Protein AF-A0A9Q2LE82-F1 (afdb_monomer)

Foldseek 3Di:
DVVVVVVVVVVVVVVVVVVVVVVVVVVVVVVVVVVVVVVVVVVVVVVVVVVVVVVVVVVVVVVVVVVVVVVVVVVVVVVVVVVVVVVVVVVVVVVVVVVVVVVVVVVVVVVVCVVCVVVVVVVVVVVVVVVVVVVVVVVVVVVVVVVVVVVVVVPDDDDDDDDDDPPPVPPPDDDDDPPDDDDPDDDDDDDDDDDDDDDPDDDDDPDLVVLLVLLCVLDDPDPDDQDDPVRLVVLLVVLVVVLQVLLVVLLVLLDVDDDVVLVVCVVVVPPLSSLVVCVPPPLVVSLVSLLVCCVVPVVSVVSLVVSLNSLSPSLNSLPVPDPPCPVVVVSCPGSSVVVNVSSCVSVVVDD

Mean predicted aligned error: 22.68 Å

Solvent-accessible surface area (backbone atoms only — not comparable to full-atom values): 20507 Å² total; per-residue (Å²): 110,76,71,58,54,55,51,55,53,50,53,51,52,50,51,51,53,52,51,52,50,52,50,52,50,51,54,49,52,51,49,52,51,52,50,51,52,50,51,52,51,51,50,52,50,53,53,51,50,52,51,50,51,51,52,50,51,54,49,53,51,51,53,50,51,51,51,51,51,54,52,52,50,52,52,53,50,50,52,54,48,52,54,50,50,52,55,48,52,54,49,52,56,50,52,52,53,50,50,52,52,52,53,51,52,52,48,54,52,47,54,53,48,65,66,46,50,62,56,54,51,51,51,50,53,52,54,50,50,55,52,50,53,54,49,53,53,52,52,50,53,52,52,51,53,50,56,55,51,50,67,66,58,74,77,76,81,87,87,85,88,81,88,87,86,74,79,77,78,77,75,79,79,77,84,79,72,84,76,76,81,71,87,80,74,90,74,92,76,84,84,87,78,85,93,81,83,90,74,91,70,87,78,91,77,83,52,69,66,58,55,54,50,49,24,58,61,74,46,62,100,71,90,72,74,90,70,53,74,70,56,47,52,52,52,47,53,51,48,52,52,52,45,51,53,50,51,51,54,49,51,46,69,76,40,95,66,76,61,66,67,57,55,51,38,44,74,69,64,43,77,51,57,66,35,49,45,66,63,68,47,60,64,61,64,51,38,53,48,49,34,51,43,46,72,75,33,68,68,59,34,51,52,52,52,49,46,50,53,49,52,27,50,50,42,47,60,35,53,77,73,31,92,82,39,58,60,41,52,52,47,52,74,31,40,64,28,50,44,44,54,52,51,32,47,42,71,60,78,48,128

Radius of gyration: 50.03 Å; Cα contacts (8 Å, |Δi|>4): 108; chains: 1; bounding box: 140×49×161 Å

Secondary structure (DSSP, 8-state):
-HHHHHHHHHHHHHHHHHHHHHHHHHHHHHHHHHHHHHHHHHHHHHHHHHHHHHHHHHHHHHHHHHHHHHHHHHHHHHHHHHHHHHHHHHHHHHHHHHHHHHHHHHHHHHHHHHHHHHHHHHHHHHHHHHHHHHHHHHHHHHHHHHHHHHHHHTTS----------SSSSS------------------PPPPP--S------S---HHHHHHHHHHHS-S--PPPPPHHHHHHHHHHHHHHHHHHHHHHHHHHSSS--HHHHHHHHTT-TTHHHHHHHHS-TTHHHHHHHHHHHH-HHHHHHHHHHHHHHHHHHHHHHHH-TT-HHHHHHHHSHHHHHHHHHHHHTTS--

Sequence (351 aa):
LKATFTSETELFNTAINQQTSALASLLRDQMDLLAKDLTTSSEEINLAVLQAADAIQAEVTHRTDDIRGTVQSTSSDLEGVGEKLNNVMFRIGGAARDATRTLQSASEDLETRMQTLPNEAAQGAQALQTVLEEQITTLASIAEIVVRHSRTFDKNAPNAPLAPSLENAARTYVPAAPQMAAPRTSAARPPQMPTDKKSKKAGGKWALSDLLTAARKSEGPATEKPLDEQEFNRTSLHIIETLQSLAVDLDRALEQSPPAELWQRYQQGERNVFARRLYNLQGRELYDTIAERFSREPEFRDDVQRFIRLFEKLMLHASERDRDNILVETYLTSDTGKVYLMLAQASGHLT

pLDDT: mean 72.22, std 18.41, range [30.69, 95.25]

Structure (mmCIF, N/CA/C/O backbone):
data_AF-A0A9Q2LE82-F1
#
_entry.id   AF-A0A9Q2LE82-F1
#
loop_
_atom_site.group_PDB
_atom_site.id
_atom_site.type_symbol
_atom_site.label_atom_id
_atom_site.label_alt_id
_atom_site.label_comp_id
_atom_site.label_asym_id
_atom_site.label_entity_id
_atom_site.label_seq_id
_atom_site.pdbx_PDB_ins_code
_atom_site.Cartn_x
_atom_site.Cartn_y
_atom_site.Cartn_z
_atom_site.occupancy
_atom_site.B_iso_or_equiv
_atom_site.auth_seq_id
_atom_site.auth_comp_id
_atom_site.auth_asym_id
_atom_site.auth_atom_id
_atom_site.pdbx_PDB_model_num
ATOM 1 N N . LEU A 1 1 ? 55.906 -24.468 -89.973 1.00 60.06 1 LEU A N 1
ATOM 2 C CA . LEU A 1 1 ? 55.888 -25.183 -88.676 1.00 60.06 1 LEU A CA 1
ATOM 3 C C . LEU A 1 1 ? 56.638 -24.404 -87.593 1.00 60.06 1 LEU A C 1
ATOM 5 O O . LEU A 1 1 ? 55.995 -23.997 -86.643 1.00 60.06 1 LEU A O 1
ATOM 9 N N . LYS A 1 2 ? 57.939 -24.096 -87.740 1.00 60.19 2 LYS A N 1
ATOM 10 C CA . LYS A 1 2 ? 58.698 -23.353 -86.706 1.00 60.19 2 LYS A CA 1
ATOM 11 C C . LYS A 1 2 ? 58.245 -21.891 -86.496 1.00 60.19 2 LYS A C 1
ATOM 13 O O . LYS A 1 2 ? 58.184 -21.450 -85.361 1.00 60.19 2 LYS A O 1
ATOM 18 N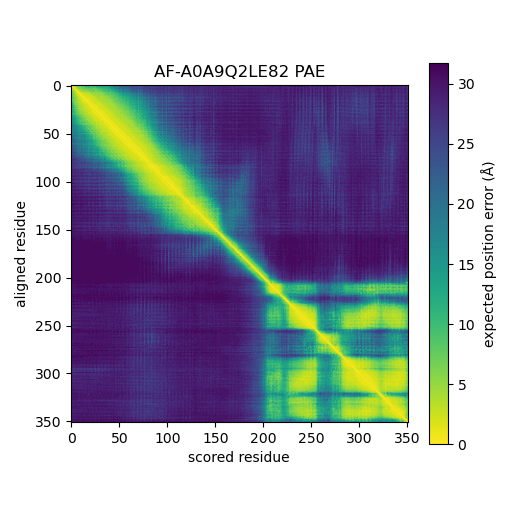 N . ALA A 1 3 ? 57.880 -21.180 -87.570 1.00 62.81 3 ALA A N 1
ATOM 19 C CA . ALA A 1 3 ? 57.427 -19.780 -87.510 1.00 62.81 3 ALA A CA 1
ATOM 20 C C . ALA A 1 3 ? 55.986 -19.603 -86.982 1.00 62.81 3 ALA A C 1
ATOM 22 O O . ALA A 1 3 ? 55.654 -18.573 -86.405 1.00 62.81 3 ALA A O 1
ATOM 23 N N . THR A 1 4 ? 55.129 -20.611 -87.167 1.00 63.00 4 THR A N 1
ATOM 24 C CA . THR A 1 4 ? 53.744 -20.598 -86.675 1.00 63.00 4 THR A CA 1
ATOM 25 C C . THR A 1 4 ? 53.689 -20.813 -85.161 1.00 63.00 4 THR A C 1
ATOM 27 O O . THR A 1 4 ? 52.970 -20.103 -84.470 1.00 63.00 4 THR A O 1
ATOM 30 N N . PHE A 1 5 ? 54.530 -21.710 -84.635 1.00 67.06 5 PHE A N 1
ATOM 31 C CA . PHE A 1 5 ? 54.622 -21.989 -83.199 1.00 67.06 5 PHE A CA 1
ATOM 32 C C . PHE A 1 5 ? 55.142 -20.789 -82.389 1.00 67.06 5 PHE A C 1
ATOM 34 O O . PHE A 1 5 ? 54.629 -20.501 -81.315 1.00 67.06 5 PHE A O 1
ATOM 41 N N . THR A 1 6 ? 56.113 -20.037 -82.921 1.00 70.62 6 THR A N 1
ATOM 42 C CA . THR A 1 6 ? 56.625 -18.820 -82.266 1.00 70.62 6 THR A CA 1
ATOM 43 C C . THR A 1 6 ? 55.569 -17.714 -82.169 1.00 70.62 6 THR A C 1
ATOM 45 O O . THR A 1 6 ? 55.502 -17.020 -81.158 1.00 70.62 6 THR A O 1
ATOM 48 N N . SER A 1 7 ? 54.702 -17.584 -83.178 1.00 71.38 7 SER A N 1
ATOM 49 C CA . SER A 1 7 ? 53.621 -16.589 -83.179 1.00 71.38 7 SER A CA 1
ATOM 50 C C . SER A 1 7 ? 52.507 -16.933 -82.183 1.00 71.38 7 SER A C 1
ATOM 52 O O . SER A 1 7 ? 52.042 -16.048 -81.468 1.00 71.38 7 SER A O 1
ATOM 54 N N . GLU A 1 8 ? 52.122 -18.208 -82.068 1.00 73.56 8 GLU A N 1
ATOM 55 C CA . GLU A 1 8 ? 51.148 -18.648 -81.057 1.00 73.56 8 GLU A CA 1
ATOM 56 C C . GLU A 1 8 ? 51.669 -18.452 -79.627 1.00 73.56 8 GLU A C 1
ATOM 58 O O . GLU A 1 8 ? 50.917 -18.014 -78.756 1.00 73.56 8 GLU A O 1
ATOM 63 N N . THR A 1 9 ? 52.963 -18.689 -79.378 1.00 79.50 9 THR A N 1
ATOM 64 C CA . THR A 1 9 ? 53.558 -18.444 -78.054 1.00 79.50 9 THR A CA 1
ATOM 65 C C . THR A 1 9 ? 53.635 -16.959 -77.687 1.00 79.50 9 THR A C 1
ATOM 67 O O . THR A 1 9 ? 53.453 -16.619 -76.518 1.00 79.50 9 THR A O 1
ATOM 70 N N . GLU A 1 10 ? 53.863 -16.060 -78.651 1.00 79.31 10 GLU A N 1
ATOM 71 C CA . GLU A 1 10 ? 53.849 -14.610 -78.402 1.00 79.31 10 GLU A CA 1
ATOM 72 C C . GLU A 1 10 ? 52.437 -14.084 -78.126 1.00 79.31 10 GLU A C 1
ATOM 74 O O . GLU A 1 10 ? 52.239 -13.295 -77.199 1.00 79.31 10 GLU A O 1
ATOM 79 N N . LEU A 1 11 ? 51.438 -14.562 -78.873 1.00 80.25 11 LEU A N 1
ATOM 80 C CA . LEU A 1 11 ? 50.032 -14.230 -78.630 1.00 80.25 11 LEU A CA 1
ATOM 81 C C . LEU A 1 11 ? 49.566 -14.727 -77.258 1.00 80.25 11 LEU A C 1
ATOM 83 O O . LEU A 1 11 ? 48.929 -13.977 -76.519 1.00 80.25 11 LEU A O 1
ATOM 87 N N . PHE A 1 12 ? 49.938 -15.951 -76.881 1.00 81.69 12 PHE A N 1
ATOM 88 C CA . PHE A 1 12 ? 49.625 -16.505 -75.566 1.00 81.69 12 PHE A CA 1
ATOM 89 C C . PHE A 1 12 ? 50.296 -15.723 -74.426 1.00 81.69 12 PHE A C 1
ATOM 91 O O . PHE A 1 12 ? 49.635 -15.381 -73.447 1.00 81.69 12 PHE A O 1
ATOM 98 N N . ASN A 1 13 ? 51.575 -15.356 -74.571 1.00 85.62 13 ASN A N 1
ATOM 99 C CA . ASN A 1 13 ? 52.266 -14.512 -73.589 1.00 85.62 13 ASN A CA 1
ATOM 100 C C . ASN A 1 13 ? 51.632 -13.122 -73.463 1.00 85.62 13 ASN A C 1
ATOM 102 O O . ASN A 1 13 ? 51.532 -12.579 -72.364 1.00 85.62 13 ASN A O 1
ATOM 106 N N . THR A 1 14 ? 51.172 -12.547 -74.573 1.00 87.12 14 THR A N 1
ATOM 107 C CA . THR A 1 14 ? 50.509 -11.239 -74.569 1.00 87.12 14 THR A CA 1
A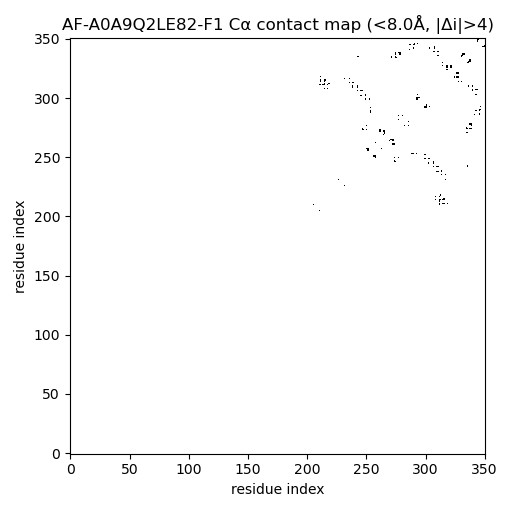TOM 108 C C . THR A 1 14 ? 49.147 -11.324 -73.882 1.00 87.12 14 THR A C 1
ATOM 110 O O . THR A 1 14 ? 48.832 -10.472 -73.053 1.00 87.12 14 THR A O 1
ATOM 113 N N . ALA A 1 15 ? 48.379 -12.388 -74.137 1.00 85.19 15 ALA A N 1
ATOM 114 C CA . ALA A 1 15 ? 47.104 -12.643 -73.472 1.00 85.19 15 ALA A CA 1
ATOM 115 C C . ALA A 1 15 ? 47.270 -12.855 -71.956 1.00 85.19 15 ALA A C 1
ATOM 117 O O . ALA A 1 15 ? 46.540 -12.248 -71.174 1.00 85.19 15 ALA A O 1
ATOM 118 N N . ILE A 1 16 ? 48.268 -13.638 -71.526 1.00 89.88 16 ILE A N 1
ATOM 119 C CA . ILE A 1 16 ? 48.580 -13.817 -70.098 1.00 89.88 16 ILE A CA 1
ATOM 120 C C . ILE A 1 16 ? 48.974 -12.488 -69.452 1.00 89.88 16 ILE A C 1
ATOM 122 O O . ILE A 1 16 ? 48.475 -12.163 -68.374 1.00 89.88 16 ILE A O 1
ATOM 126 N N . ASN A 1 17 ? 49.833 -11.696 -70.096 1.00 88.94 17 ASN A N 1
ATOM 127 C CA . ASN A 1 17 ? 50.246 -10.399 -69.559 1.00 88.94 17 ASN A CA 1
ATOM 128 C C . ASN A 1 17 ? 49.069 -9.418 -69.464 1.00 88.94 17 ASN A C 1
ATOM 130 O O . ASN A 1 17 ? 48.959 -8.685 -68.480 1.00 88.94 17 ASN A O 1
ATOM 134 N N . GLN A 1 18 ? 48.161 -9.433 -70.441 1.00 88.94 18 GLN A N 1
ATOM 135 C CA . GLN A 1 18 ? 46.955 -8.608 -70.440 1.00 88.94 18 GLN A CA 1
ATOM 136 C C . GLN A 1 18 ? 45.959 -9.042 -69.354 1.00 88.94 18 GLN A C 1
ATOM 138 O O . GLN A 1 18 ? 45.371 -8.203 -68.678 1.00 88.94 18 GLN A O 1
ATOM 143 N N . GLN A 1 19 ? 45.793 -10.347 -69.139 1.00 89.62 19 GLN A N 1
ATOM 144 C CA . GLN A 1 19 ? 44.907 -10.865 -68.099 1.00 89.62 19 GLN A CA 1
ATOM 145 C C . GLN A 1 19 ? 45.480 -10.638 -66.692 1.00 89.62 19 GLN A C 1
ATOM 147 O O . GLN A 1 19 ? 44.743 -10.290 -65.771 1.00 89.62 19 GLN A O 1
ATOM 152 N N . THR A 1 20 ? 46.798 -10.770 -66.532 1.00 90.88 20 THR A N 1
ATOM 153 C CA . THR A 1 20 ? 47.497 -10.512 -65.264 1.00 90.88 20 THR A CA 1
ATOM 154 C C . THR A 1 20 ? 47.436 -9.031 -64.890 1.00 90.88 20 THR A C 1
ATOM 156 O O . THR A 1 20 ? 47.194 -8.705 -63.730 1.00 90.88 20 THR A O 1
ATOM 159 N N . SER A 1 21 ? 47.597 -8.121 -65.858 1.00 89.94 21 SER A N 1
ATOM 160 C CA . SER A 1 21 ? 47.476 -6.681 -65.605 1.00 89.94 21 SER A CA 1
ATOM 161 C C . SER A 1 21 ? 46.038 -6.263 -65.288 1.00 89.94 21 SER A C 1
ATOM 163 O O . SER A 1 21 ? 45.845 -5.465 -64.374 1.00 89.94 21 SER A O 1
ATOM 165 N N . ALA A 1 22 ? 45.040 -6.855 -65.952 1.00 89.88 22 ALA A N 1
ATOM 166 C CA . ALA A 1 22 ? 43.625 -6.631 -65.650 1.00 89.88 22 ALA A CA 1
ATOM 167 C C . ALA A 1 22 ? 43.233 -7.136 -64.248 1.00 89.88 22 ALA A C 1
ATOM 169 O O . ALA A 1 22 ? 42.492 -6.472 -63.524 1.00 89.88 22 ALA A O 1
ATOM 170 N N . LEU A 1 23 ? 43.757 -8.293 -63.829 1.00 91.38 23 LEU A N 1
ATOM 171 C CA . LEU A 1 23 ? 43.579 -8.786 -62.460 1.00 91.38 23 LEU A CA 1
ATOM 172 C C . LEU A 1 23 ? 44.266 -7.878 -61.438 1.00 91.38 23 LEU A C 1
ATOM 174 O O . LEU A 1 23 ? 43.679 -7.567 -60.405 1.00 91.38 23 LEU A O 1
ATOM 178 N N . ALA A 1 24 ? 45.485 -7.418 -61.728 1.00 91.81 24 ALA A N 1
ATOM 179 C CA . ALA A 1 24 ? 46.210 -6.510 -60.848 1.00 91.81 24 ALA A CA 1
ATOM 180 C C . ALA A 1 24 ? 45.510 -5.147 -60.707 1.00 91.81 24 ALA A C 1
ATOM 182 O O . ALA A 1 24 ? 45.496 -4.591 -59.607 1.00 91.81 24 ALA A O 1
ATOM 183 N N . SER A 1 25 ? 44.910 -4.617 -61.781 1.00 93.00 25 SER A N 1
ATOM 184 C CA . SER A 1 25 ? 44.133 -3.374 -61.718 1.00 93.00 25 SER A CA 1
ATOM 185 C C . SER A 1 25 ? 42.840 -3.559 -60.931 1.00 93.00 25 SER A C 1
ATOM 187 O O . SER A 1 25 ? 42.559 -2.750 -60.055 1.00 93.00 25 SER A O 1
ATOM 189 N N . LEU A 1 26 ? 42.107 -4.656 -61.157 1.00 93.62 26 LEU A N 1
ATOM 190 C CA . LEU A 1 26 ? 40.889 -4.966 -60.404 1.00 93.62 26 LEU A CA 1
ATOM 191 C C . LEU A 1 26 ? 41.175 -5.088 -58.902 1.00 93.62 26 LEU A C 1
ATOM 193 O O . LEU A 1 26 ? 40.456 -4.518 -58.085 1.00 93.62 26 LEU A O 1
ATOM 197 N N . LEU A 1 27 ? 42.238 -5.810 -58.536 1.00 94.31 27 LEU A N 1
ATOM 198 C CA . LEU A 1 27 ? 42.624 -5.986 -57.138 1.00 94.31 27 LEU A CA 1
ATOM 199 C C . LEU A 1 27 ? 43.009 -4.645 -56.495 1.00 94.31 27 LEU A C 1
ATOM 201 O O . LEU A 1 27 ? 42.689 -4.400 -55.336 1.00 94.31 27 LEU A O 1
ATOM 205 N N . ARG A 1 28 ? 43.683 -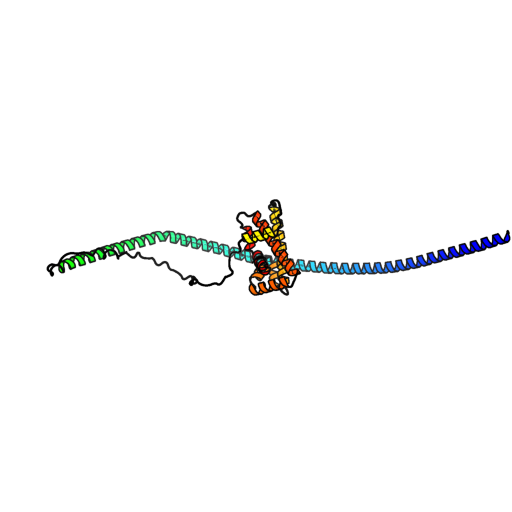3.766 -57.247 1.00 94.38 28 ARG A N 1
ATOM 206 C CA . ARG A 1 28 ? 44.069 -2.430 -56.781 1.00 94.38 28 ARG A CA 1
ATOM 207 C C . ARG A 1 28 ? 42.859 -1.521 -56.575 1.00 94.38 28 ARG A C 1
ATOM 209 O O . ARG A 1 28 ? 42.790 -0.876 -55.535 1.00 94.38 28 ARG A O 1
ATOM 216 N N . ASP A 1 29 ? 41.907 -1.523 -57.502 1.00 93.94 29 ASP A N 1
ATOM 217 C CA . ASP A 1 29 ? 40.668 -0.746 -57.378 1.00 93.94 29 ASP A CA 1
ATOM 218 C C . ASP A 1 29 ? 39.811 -1.243 -56.209 1.00 93.94 29 ASP A C 1
ATOM 220 O O . ASP A 1 29 ? 39.289 -0.440 -55.437 1.00 93.94 29 ASP A O 1
ATOM 224 N N . GLN A 1 30 ? 39.711 -2.565 -56.017 1.00 94.25 30 GLN A N 1
ATOM 225 C CA . GLN A 1 30 ? 39.017 -3.131 -54.858 1.00 94.25 30 GLN A CA 1
ATOM 226 C C . GLN A 1 30 ? 39.689 -2.747 -53.539 1.00 94.25 30 GLN A C 1
ATOM 228 O O . GLN A 1 30 ? 38.991 -2.421 -52.585 1.00 94.25 30 GLN A O 1
ATOM 233 N N . MET A 1 31 ? 41.023 -2.750 -53.478 1.00 92.69 31 MET A N 1
ATOM 234 C CA . MET A 1 31 ? 41.758 -2.321 -52.284 1.00 92.69 31 MET A CA 1
ATOM 235 C C . MET A 1 31 ? 41.589 -0.823 -52.000 1.00 92.69 31 MET A C 1
ATOM 237 O O . MET A 1 31 ? 41.462 -0.457 -50.835 1.00 92.69 31 MET A O 1
ATOM 241 N N . ASP A 1 32 ? 41.536 0.037 -53.024 1.00 94.62 32 ASP A N 1
ATOM 242 C CA . ASP A 1 32 ? 41.288 1.478 -52.843 1.00 94.62 32 ASP A CA 1
ATOM 243 C C . ASP A 1 32 ? 39.859 1.753 -52.352 1.00 94.62 32 ASP A C 1
ATOM 245 O O . ASP A 1 32 ? 39.651 2.570 -51.454 1.00 94.62 32 ASP A O 1
ATOM 249 N N . LEU A 1 33 ? 38.875 1.023 -52.889 1.00 93.75 33 LEU A N 1
ATOM 250 C CA . LEU A 1 33 ? 37.492 1.082 -52.414 1.00 93.75 33 LEU A CA 1
ATOM 251 C C . LEU A 1 33 ? 37.378 0.612 -50.964 1.00 93.75 33 LEU A C 1
ATOM 253 O O . LEU A 1 33 ? 36.763 1.304 -50.160 1.00 93.75 33 LEU A O 1
ATOM 257 N N . LEU A 1 34 ? 38.006 -0.515 -50.615 1.00 93.50 34 LEU A N 1
ATOM 258 C CA . LEU A 1 34 ? 37.988 -1.033 -49.247 1.00 93.50 34 LEU A CA 1
ATOM 259 C C . LEU A 1 34 ? 38.679 -0.073 -48.271 1.00 93.50 34 LEU A C 1
ATOM 261 O O . LEU A 1 34 ? 38.211 0.108 -47.152 1.00 93.50 34 LEU A O 1
ATOM 265 N N . ALA A 1 35 ? 39.783 0.553 -48.689 1.00 93.56 35 ALA A N 1
ATOM 266 C CA . ALA A 1 35 ? 40.490 1.540 -47.883 1.00 93.56 35 ALA A CA 1
ATOM 267 C C . ALA A 1 35 ? 39.623 2.780 -47.633 1.00 93.56 35 ALA A C 1
ATOM 269 O O . ALA A 1 35 ? 39.528 3.223 -46.490 1.00 93.56 35 ALA A O 1
ATOM 270 N N . LYS A 1 36 ? 38.948 3.298 -48.670 1.00 93.62 36 LYS A N 1
ATOM 271 C CA . LYS A 1 36 ? 37.993 4.408 -48.530 1.00 93.62 36 LYS A CA 1
ATOM 272 C C . LYS A 1 36 ? 36.848 4.056 -47.590 1.00 93.62 36 LYS A C 1
ATOM 274 O O . LYS A 1 36 ? 36.584 4.810 -46.658 1.00 93.62 36 LYS A O 1
ATOM 279 N N . ASP A 1 37 ? 36.225 2.902 -47.793 1.00 93.81 37 ASP A N 1
ATOM 280 C CA . ASP A 1 37 ? 35.090 2.456 -46.985 1.00 93.81 37 ASP A CA 1
ATOM 281 C C . ASP A 1 37 ? 35.492 2.275 -45.513 1.00 93.81 37 ASP A C 1
ATOM 283 O O . ASP A 1 37 ? 34.805 2.738 -44.605 1.00 93.81 37 ASP A O 1
ATOM 287 N N . LEU A 1 38 ? 36.682 1.715 -45.263 1.00 93.56 38 LEU A N 1
ATOM 288 C CA . LEU A 1 38 ? 37.227 1.577 -43.915 1.00 93.56 38 LEU A CA 1
ATOM 289 C C . LEU A 1 38 ? 37.535 2.935 -43.268 1.00 93.56 38 LEU A C 1
ATOM 291 O O . LEU A 1 38 ? 37.286 3.104 -42.075 1.00 93.56 38 LEU A O 1
ATOM 295 N N . THR A 1 39 ? 38.053 3.911 -44.023 1.00 94.12 39 THR A N 1
ATOM 296 C CA . THR A 1 39 ? 38.286 5.263 -43.487 1.00 94.12 39 THR A CA 1
ATOM 297 C C . THR A 1 39 ? 36.984 5.969 -43.133 1.00 94.12 39 THR A C 1
ATOM 299 O O . THR A 1 39 ? 36.877 6.507 -42.034 1.00 94.12 39 THR A O 1
ATOM 302 N N . THR A 1 40 ? 35.971 5.897 -44.000 1.00 94.69 40 THR A N 1
ATOM 303 C CA . THR A 1 40 ? 34.654 6.488 -43.738 1.00 94.69 40 THR A CA 1
ATOM 304 C C . THR A 1 40 ? 33.976 5.807 -42.552 1.00 94.69 40 THR A C 1
ATOM 306 O O . THR A 1 40 ? 33.541 6.483 -41.625 1.00 94.69 40 THR A O 1
ATOM 309 N N . SER A 1 41 ? 33.985 4.473 -42.506 1.00 93.31 41 SER A N 1
ATOM 310 C CA . SER A 1 41 ? 33.451 3.717 -41.370 1.00 93.31 41 SER A CA 1
ATOM 311 C C . SER A 1 41 ? 34.183 4.047 -40.062 1.00 93.31 41 SER A C 1
ATOM 313 O O . SER A 1 41 ? 33.551 4.200 -39.018 1.00 93.31 41 SER A O 1
ATOM 315 N N . SER A 1 42 ? 35.507 4.233 -40.097 1.00 93.12 42 SER A N 1
ATOM 316 C CA . SER A 1 42 ? 36.273 4.645 -38.916 1.00 93.12 42 SER A CA 1
ATOM 317 C C . SER A 1 42 ? 35.914 6.056 -38.440 1.00 93.12 42 SER A C 1
ATOM 319 O O . SER A 1 42 ? 35.906 6.294 -37.231 1.00 93.12 42 SER A O 1
ATOM 321 N N . GLU A 1 43 ? 35.649 6.997 -39.347 1.00 93.81 43 GLU A N 1
ATOM 322 C CA . GLU A 1 43 ? 35.202 8.349 -38.992 1.00 93.81 43 GLU A CA 1
ATOM 323 C C . GLU A 1 43 ? 33.806 8.325 -38.361 1.00 93.81 43 GLU A C 1
ATOM 325 O O . GLU A 1 43 ? 33.595 8.945 -37.316 1.00 93.81 43 GLU A O 1
ATOM 330 N N . GLU A 1 44 ? 32.885 7.544 -38.929 1.00 92.88 44 GLU A N 1
ATOM 331 C CA . GLU A 1 44 ? 31.537 7.355 -38.385 1.00 92.88 44 GLU A CA 1
ATOM 332 C C . GLU A 1 44 ? 31.565 6.725 -36.987 1.00 92.88 44 GLU A C 1
ATOM 334 O O . GLU A 1 44 ? 30.900 7.218 -36.073 1.00 92.88 44 GLU A O 1
ATOM 339 N N . ILE A 1 45 ? 32.379 5.681 -36.785 1.00 93.50 45 ILE A N 1
ATOM 340 C CA . ILE A 1 45 ? 32.543 5.038 -35.474 1.00 93.50 45 ILE A CA 1
ATOM 341 C C . ILE A 1 45 ? 33.117 6.027 -34.458 1.00 93.50 45 ILE A C 1
ATOM 343 O O . ILE A 1 45 ? 32.607 6.112 -33.342 1.00 93.50 45 ILE A O 1
ATOM 347 N N . ASN A 1 46 ? 34.144 6.801 -34.820 1.00 94.00 46 ASN A N 1
ATOM 348 C CA . ASN A 1 46 ? 34.722 7.793 -33.911 1.00 94.00 46 ASN A CA 1
ATOM 349 C C . ASN A 1 46 ? 33.695 8.856 -33.501 1.00 94.00 46 ASN A C 1
ATOM 351 O O . ASN A 1 46 ? 33.623 9.226 -32.328 1.00 94.00 46 ASN A O 1
ATOM 355 N N . LEU A 1 47 ? 32.869 9.315 -34.442 1.00 95.25 47 LEU A N 1
ATOM 356 C CA . LEU A 1 47 ? 31.821 10.290 -34.163 1.00 95.25 47 LEU A CA 1
ATOM 357 C C . LEU A 1 47 ? 30.727 9.702 -33.258 1.00 95.25 47 LEU A C 1
ATOM 359 O O . LEU A 1 47 ? 30.323 10.349 -32.291 1.00 95.25 47 LEU A O 1
ATOM 363 N N . ALA A 1 48 ? 30.318 8.455 -33.500 1.00 92.75 48 ALA A N 1
ATOM 364 C CA . ALA A 1 48 ? 29.364 7.743 -32.652 1.00 92.75 48 ALA A CA 1
ATOM 365 C C . ALA A 1 48 ? 29.903 7.512 -31.229 1.00 92.75 48 ALA A C 1
ATOM 367 O O . ALA A 1 48 ? 29.170 7.680 -30.255 1.00 92.75 48 ALA A O 1
ATOM 368 N N . VAL A 1 49 ? 31.191 7.179 -31.085 1.00 92.88 49 VAL A N 1
ATOM 369 C CA . VAL A 1 49 ? 31.844 6.999 -29.777 1.00 92.88 49 VAL A CA 1
ATOM 370 C C . VAL A 1 49 ? 31.893 8.313 -28.998 1.00 92.88 49 VAL A C 1
ATOM 372 O O . VAL A 1 49 ? 31.589 8.316 -27.806 1.00 92.88 49 VAL A O 1
ATOM 375 N N . LEU A 1 50 ? 32.222 9.432 -29.649 1.00 94.12 50 LEU A N 1
ATOM 376 C CA . LEU A 1 50 ? 32.224 10.748 -29.001 1.00 94.12 50 LEU A CA 1
ATOM 377 C C . LEU A 1 50 ? 30.819 11.163 -28.545 1.00 94.12 50 LEU A C 1
ATOM 379 O O . LEU A 1 50 ? 30.660 11.643 -27.425 1.00 94.12 50 LEU A O 1
ATOM 383 N N . GLN A 1 51 ? 29.795 10.923 -29.367 1.00 93.50 51 GLN A N 1
ATOM 384 C CA . GLN A 1 51 ? 28.401 11.192 -28.998 1.00 93.50 51 GLN A CA 1
ATOM 385 C C . GLN A 1 51 ? 27.925 10.310 -27.840 1.00 93.50 51 GLN A C 1
ATOM 387 O O . GLN A 1 51 ? 27.263 10.795 -26.925 1.00 93.50 51 GLN A O 1
ATOM 392 N N . ALA A 1 52 ? 28.282 9.023 -27.848 1.00 89.44 52 ALA A N 1
ATOM 393 C CA . ALA A 1 52 ? 27.956 8.114 -26.757 1.00 89.44 52 ALA A CA 1
ATOM 394 C C . ALA A 1 52 ? 28.643 8.534 -25.449 1.00 89.44 52 ALA A C 1
ATOM 396 O O . ALA A 1 52 ? 28.014 8.499 -24.394 1.00 89.44 52 ALA A O 1
ATOM 397 N N . ALA A 1 53 ? 29.905 8.969 -25.510 1.00 90.62 53 ALA A N 1
ATOM 398 C CA . ALA A 1 53 ? 30.627 9.467 -24.345 1.00 90.62 53 ALA A CA 1
ATOM 399 C C . ALA A 1 53 ? 29.961 10.717 -23.745 1.00 90.62 53 ALA A C 1
ATOM 401 O O . ALA A 1 53 ? 29.796 10.788 -22.528 1.00 90.62 53 ALA A O 1
ATOM 402 N N . ASP A 1 54 ? 29.527 11.662 -24.583 1.00 93.94 54 ASP A N 1
ATOM 403 C CA . ASP A 1 54 ? 28.844 12.880 -24.131 1.00 93.94 54 ASP A CA 1
ATOM 404 C C . ASP A 1 54 ? 27.462 12.574 -23.526 1.00 93.94 54 ASP A C 1
ATOM 406 O O . ASP A 1 54 ? 27.123 13.056 -22.444 1.00 93.94 54 ASP A O 1
ATOM 410 N N . ALA A 1 55 ? 26.698 11.672 -24.152 1.00 92.69 55 ALA A N 1
ATOM 411 C CA . ALA A 1 55 ? 25.413 11.214 -23.626 1.00 92.69 55 ALA A CA 1
ATOM 412 C C . ALA A 1 55 ? 25.559 10.509 -22.267 1.00 92.69 55 ALA A C 1
ATOM 414 O O . ALA A 1 55 ? 24.785 10.768 -21.345 1.00 92.69 55 ALA A O 1
ATOM 415 N N . ILE A 1 56 ? 26.573 9.649 -22.118 1.00 92.38 56 ILE A N 1
ATOM 416 C CA . ILE A 1 56 ? 26.876 8.991 -20.841 1.00 92.38 56 ILE A CA 1
ATOM 417 C C . ILE A 1 56 ? 27.259 10.032 -19.787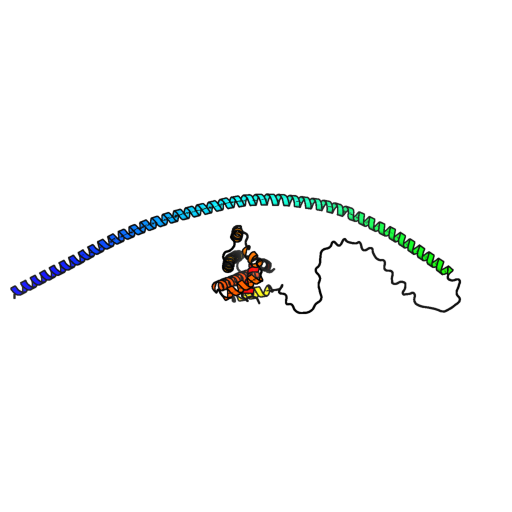 1.00 92.38 56 ILE A C 1
ATOM 419 O O . ILE A 1 56 ? 26.789 9.947 -18.654 1.00 92.38 56 ILE A O 1
ATOM 423 N N . GLN A 1 57 ? 28.076 11.025 -20.137 1.00 91.88 57 GLN A N 1
ATOM 424 C CA . GLN A 1 57 ? 28.489 12.071 -19.203 1.00 91.88 57 GLN A CA 1
ATOM 425 C C . GLN A 1 57 ? 27.298 12.922 -18.730 1.00 91.88 57 GLN A C 1
ATOM 427 O O . GLN A 1 57 ? 27.180 13.211 -17.533 1.00 91.88 57 GLN A O 1
ATOM 432 N N . ALA A 1 58 ? 26.394 13.292 -19.641 1.00 94.12 58 ALA A N 1
ATOM 433 C CA . ALA A 1 58 ? 25.163 14.005 -19.310 1.00 94.12 58 ALA A CA 1
ATOM 434 C C . ALA A 1 58 ? 24.256 13.176 -18.382 1.00 94.12 58 ALA A C 1
ATOM 436 O O . ALA A 1 58 ? 23.809 13.677 -17.350 1.00 94.12 58 ALA A O 1
ATOM 437 N N . GLU A 1 59 ? 24.061 11.891 -18.692 1.00 90.81 59 GLU A N 1
ATOM 438 C CA . GLU A 1 59 ? 23.259 10.965 -17.883 1.00 90.81 59 GLU A CA 1
ATOM 439 C C . GLU A 1 59 ? 23.854 10.766 -16.480 1.00 90.81 59 GLU A C 1
ATOM 441 O O . GLU A 1 59 ? 23.137 10.803 -15.481 1.00 90.81 59 GLU A O 1
ATOM 446 N N . VAL A 1 60 ? 25.177 10.598 -16.373 1.00 93.81 60 VAL A N 1
ATOM 447 C CA . VAL A 1 60 ? 25.873 10.475 -15.080 1.00 93.81 60 VAL A CA 1
ATOM 448 C C . VAL A 1 60 ? 25.695 11.739 -14.240 1.00 93.81 60 VAL A C 1
ATOM 450 O O . VAL A 1 60 ? 25.466 11.644 -13.032 1.00 93.81 60 VAL A O 1
ATOM 453 N N . THR A 1 61 ? 25.764 12.917 -14.862 1.00 94.69 61 THR A N 1
ATOM 454 C CA . THR A 1 61 ? 25.571 14.200 -14.170 1.00 94.69 61 THR A CA 1
ATOM 455 C C . THR A 1 61 ? 24.136 14.324 -13.658 1.00 94.69 61 THR A C 1
ATOM 457 O O . THR A 1 61 ? 23.936 14.583 -12.473 1.00 94.69 61 THR A O 1
ATOM 460 N N . HIS A 1 62 ? 23.148 14.022 -14.506 1.00 93.62 62 HIS A N 1
ATOM 461 C CA . HIS A 1 62 ? 21.733 14.043 -14.132 1.00 93.62 62 HIS A CA 1
ATOM 462 C C . HIS A 1 62 ? 21.432 13.081 -12.978 1.00 93.62 62 HIS A C 1
ATOM 464 O O . HIS A 1 62 ? 20.858 13.474 -11.966 1.00 93.62 62 HIS A O 1
ATOM 470 N N . ARG A 1 63 ? 21.892 11.826 -13.075 1.00 93.00 63 ARG A N 1
ATOM 471 C CA . ARG A 1 63 ? 21.718 10.834 -12.002 1.00 93.00 63 ARG A CA 1
ATOM 472 C C . ARG A 1 63 ? 22.382 11.261 -10.700 1.00 93.00 63 ARG A C 1
ATOM 474 O O . ARG A 1 63 ? 21.862 10.970 -9.628 1.00 93.00 63 ARG A O 1
ATOM 481 N N . THR A 1 64 ? 23.529 11.930 -10.774 1.00 93.31 64 THR A N 1
ATOM 482 C CA . THR A 1 64 ? 24.222 12.436 -9.583 1.00 93.31 64 THR A CA 1
ATOM 483 C C . THR A 1 64 ? 23.411 13.535 -8.897 1.00 93.31 64 THR A C 1
ATOM 485 O O . THR A 1 64 ? 23.324 13.547 -7.668 1.00 93.31 64 THR A O 1
ATOM 488 N N . ASP A 1 65 ? 22.785 14.426 -9.665 1.00 94.00 65 ASP A N 1
ATOM 489 C CA . ASP A 1 65 ? 21.929 15.478 -9.117 1.00 94.00 65 ASP A CA 1
ATOM 490 C C . ASP A 1 65 ? 20.609 14.927 -8.558 1.00 94.00 65 ASP A C 1
ATOM 492 O O . ASP A 1 65 ? 20.208 15.333 -7.466 1.00 94.00 65 ASP A O 1
ATOM 496 N N . ASP A 1 66 ? 20.004 13.925 -9.202 1.00 92.31 66 ASP A N 1
ATOM 497 C CA . ASP A 1 66 ? 18.839 13.210 -8.658 1.00 92.31 66 ASP A CA 1
ATOM 498 C C . ASP A 1 66 ? 19.168 12.521 -7.324 1.00 92.31 66 ASP A C 1
ATOM 500 O O . ASP A 1 66 ? 18.423 12.628 -6.342 1.00 92.31 66 ASP A O 1
ATOM 504 N N . ILE A 1 67 ? 20.318 11.841 -7.244 1.00 90.50 67 ILE A N 1
ATOM 505 C CA . ILE A 1 67 ? 20.790 11.220 -5.998 1.00 90.50 67 ILE A CA 1
ATOM 506 C C . ILE A 1 67 ? 21.009 12.290 -4.924 1.00 90.50 67 ILE A C 1
ATOM 508 O O . ILE A 1 67 ? 20.582 12.120 -3.783 1.00 90.50 67 ILE A O 1
ATOM 512 N N . ARG A 1 68 ? 21.633 13.421 -5.266 1.00 9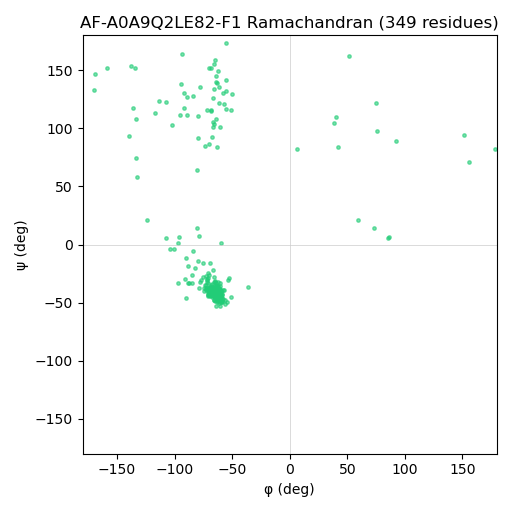3.81 68 ARG A N 1
ATOM 513 C CA . ARG A 1 68 ? 21.821 14.529 -4.321 1.00 93.81 68 ARG A CA 1
ATOM 514 C C . ARG A 1 68 ? 20.477 15.070 -3.817 1.00 93.81 68 ARG A C 1
ATOM 516 O O . ARG A 1 68 ? 20.330 15.273 -2.613 1.00 93.81 68 ARG A O 1
ATOM 523 N N . GLY A 1 69 ? 19.498 15.255 -4.703 1.00 93.19 69 GLY A N 1
ATOM 524 C CA . GLY A 1 69 ? 18.160 15.731 -4.347 1.00 93.19 69 GLY A CA 1
ATOM 525 C C . GLY A 1 69 ? 17.411 14.765 -3.426 1.00 93.19 69 GLY A C 1
ATOM 526 O O . GLY A 1 69 ? 16.870 15.177 -2.399 1.00 93.19 69 GLY A O 1
ATOM 527 N N . THR A 1 70 ? 17.440 13.468 -3.737 1.00 90.62 70 THR A N 1
ATOM 528 C CA . THR A 1 70 ? 16.795 12.430 -2.912 1.00 90.62 70 THR A CA 1
ATOM 529 C C . THR A 1 70 ? 17.443 12.296 -1.534 1.00 90.62 70 THR A C 1
ATOM 531 O O . THR A 1 70 ? 16.728 12.219 -0.533 1.00 90.62 70 THR A O 1
ATOM 534 N N . VAL A 1 71 ? 18.777 12.347 -1.444 1.00 92.38 71 VAL A N 1
ATOM 535 C CA . VAL A 1 71 ? 19.505 12.340 -0.162 1.00 92.38 71 VAL A CA 1
ATOM 536 C C . VAL A 1 71 ? 19.149 13.566 0.680 1.00 92.38 71 VAL A C 1
ATOM 538 O O . VAL A 1 71 ? 18.899 13.433 1.878 1.00 92.38 71 VAL A O 1
ATOM 541 N N . GLN A 1 72 ? 19.074 14.751 0.070 1.00 92.25 72 GLN A N 1
ATOM 542 C CA . GLN A 1 72 ? 18.740 15.979 0.790 1.00 92.25 72 GLN A CA 1
ATOM 543 C C . GLN A 1 72 ? 17.289 15.987 1.294 1.00 92.25 72 GLN A C 1
ATOM 545 O O . GLN A 1 72 ? 17.056 16.350 2.447 1.00 92.25 72 GLN A O 1
ATOM 550 N N . SER A 1 73 ? 16.331 15.529 0.480 1.00 90.38 73 SER A N 1
ATOM 551 C CA . SER A 1 73 ? 14.934 15.364 0.914 1.00 90.38 73 SER A CA 1
ATOM 552 C C . SER A 1 73 ? 14.832 14.376 2.072 1.00 90.38 73 SER A C 1
ATOM 554 O O . SER A 1 73 ? 14.249 14.694 3.103 1.00 90.38 73 SER A O 1
ATOM 556 N N . THR A 1 74 ? 15.487 13.218 1.945 1.00 88.06 74 THR A N 1
ATOM 557 C CA . THR A 1 74 ? 15.482 12.179 2.984 1.00 88.06 74 THR A CA 1
ATOM 558 C C . THR A 1 74 ? 16.077 12.697 4.296 1.00 88.06 74 THR A C 1
ATOM 560 O O . THR A 1 74 ? 15.550 12.409 5.366 1.00 88.06 74 THR A O 1
ATOM 563 N N . SER A 1 75 ? 17.145 13.500 4.235 1.00 88.31 75 SER A N 1
ATOM 564 C CA . SER A 1 75 ? 17.733 14.134 5.423 1.00 88.31 75 SER A CA 1
ATOM 565 C C . SER A 1 75 ? 16.754 15.090 6.110 1.00 88.31 75 SER A C 1
ATOM 567 O O . SER A 1 75 ? 16.617 15.046 7.331 1.00 88.31 75 SER A O 1
ATOM 569 N N . SER A 1 76 ? 16.050 15.921 5.336 1.00 90.00 76 SER A N 1
ATOM 570 C CA . SER A 1 76 ? 15.047 16.847 5.874 1.00 90.00 76 SER A CA 1
ATOM 571 C C . SER A 1 76 ? 13.853 16.104 6.485 1.00 90.00 76 SER A C 1
ATOM 573 O O . SER A 1 76 ? 13.369 16.477 7.555 1.00 90.00 76 SER A O 1
ATOM 575 N N . ASP A 1 77 ? 13.418 15.012 5.856 1.00 87.94 77 ASP A N 1
ATOM 576 C CA . ASP A 1 77 ? 12.359 14.155 6.385 1.00 87.94 77 ASP A CA 1
ATOM 577 C C . ASP A 1 77 ? 12.781 13.486 7.700 1.00 87.94 77 ASP A C 1
ATOM 579 O O . ASP A 1 77 ? 11.993 13.443 8.648 1.00 87.94 77 ASP A O 1
ATOM 583 N N . LEU A 1 78 ? 14.031 13.012 7.801 1.00 85.94 78 LEU A N 1
ATOM 584 C CA . LEU A 1 78 ? 14.576 12.445 9.040 1.00 85.94 78 LEU A CA 1
ATOM 585 C C . LEU A 1 78 ? 14.598 13.468 10.182 1.00 85.94 78 LEU A C 1
ATOM 587 O O . LEU A 1 78 ? 14.235 13.123 11.309 1.00 85.94 78 LEU A O 1
ATOM 591 N N . GLU A 1 79 ? 14.981 14.715 9.906 1.00 88.56 79 GLU A N 1
ATOM 592 C CA . GLU A 1 79 ? 14.915 15.800 10.893 1.00 88.56 79 GLU A CA 1
ATOM 593 C C . GLU A 1 79 ? 13.469 16.049 11.347 1.00 88.56 79 GLU A C 1
ATOM 595 O O . GLU A 1 79 ? 13.192 16.072 12.551 1.00 88.56 79 GLU A O 1
ATOM 600 N N . GLY A 1 80 ? 12.518 16.107 10.409 1.00 87.94 80 GLY A N 1
ATOM 601 C CA . GLY A 1 80 ? 11.095 16.262 10.723 1.00 87.94 80 GLY A CA 1
ATOM 602 C C . GLY A 1 80 ? 10.512 15.095 11.532 1.00 87.94 80 GLY A C 1
ATOM 603 O O . GLY A 1 80 ? 9.674 15.297 12.418 1.00 87.94 80 GLY A O 1
ATOM 604 N N . VAL A 1 81 ? 10.958 13.862 11.273 1.00 87.56 81 VAL A N 1
ATOM 605 C CA . VAL A 1 81 ? 10.592 12.682 12.074 1.00 87.56 81 VAL A CA 1
ATOM 606 C C . VAL A 1 81 ? 11.184 12.776 13.479 1.00 87.56 81 VAL A C 1
ATOM 608 O O . VAL A 1 81 ? 10.476 12.485 14.445 1.00 87.56 81 VAL A O 1
ATOM 611 N N . GLY A 1 82 ? 12.434 13.224 13.616 1.00 87.25 82 GLY A N 1
ATOM 612 C CA . GLY A 1 82 ? 13.081 13.437 14.911 1.00 87.25 82 GLY A CA 1
ATOM 613 C C . GLY A 1 82 ? 12.306 14.414 15.798 1.00 87.25 82 GLY A C 1
ATOM 614 O O . GLY A 1 82 ? 12.019 14.110 16.959 1.00 87.25 82 GLY A O 1
ATOM 615 N N . GLU A 1 83 ? 11.879 15.549 15.242 1.00 90.62 83 GLU A N 1
ATOM 616 C CA . GLU A 1 83 ? 11.067 16.537 15.963 1.00 90.62 83 GLU A CA 1
ATOM 617 C C . GLU A 1 83 ? 9.684 15.998 16.354 1.00 90.62 83 GLU A C 1
ATOM 619 O O . GLU A 1 83 ? 9.227 16.186 17.489 1.00 90.62 83 GLU A O 1
ATOM 624 N N . LYS A 1 84 ? 9.006 15.287 15.443 1.00 84.25 84 LYS A N 1
ATOM 625 C CA . LYS A 1 84 ? 7.705 14.658 15.726 1.00 84.25 84 LYS A CA 1
ATOM 626 C C . LYS A 1 84 ? 7.820 13.597 16.818 1.00 84.25 84 LYS A C 1
ATOM 628 O O . LYS A 1 84 ? 6.989 13.581 17.726 1.00 84.25 84 LYS A O 1
ATOM 633 N N . LEU A 1 85 ? 8.844 12.746 16.761 1.00 85.56 85 LEU A N 1
ATOM 634 C CA . LEU A 1 85 ? 9.094 11.717 17.768 1.00 85.56 85 LEU A CA 1
ATOM 635 C C . LEU A 1 85 ? 9.330 12.347 19.141 1.00 85.56 85 LEU A C 1
ATOM 637 O O . LEU A 1 85 ? 8.741 11.904 20.125 1.00 85.56 85 LEU A O 1
ATOM 641 N N . ASN A 1 86 ? 10.126 13.415 19.203 1.00 90.38 86 ASN A N 1
ATOM 642 C CA . ASN A 1 86 ? 10.393 14.122 20.451 1.00 90.38 86 ASN A CA 1
ATOM 643 C C . ASN A 1 86 ? 9.103 14.729 21.044 1.00 90.38 86 ASN A C 1
ATOM 645 O O . ASN A 1 86 ? 8.801 14.543 22.225 1.00 90.38 86 ASN A O 1
ATOM 649 N N . ASN A 1 87 ? 8.266 15.348 20.204 1.00 90.69 87 ASN A N 1
ATOM 650 C CA . ASN A 1 87 ? 6.953 15.859 20.610 1.00 90.69 87 ASN A CA 1
ATOM 651 C C . ASN A 1 87 ? 6.012 14.754 21.118 1.00 90.69 87 ASN A C 1
ATOM 653 O O . ASN A 1 87 ? 5.332 14.929 22.132 1.00 90.69 87 ASN A O 1
ATOM 657 N N . VAL A 1 88 ? 5.964 13.605 20.440 1.00 89.81 88 VAL A N 1
ATOM 658 C CA . VAL A 1 88 ? 5.164 12.452 20.877 1.00 89.81 88 VAL A CA 1
ATOM 659 C C . VAL A 1 88 ? 5.675 11.920 22.213 1.00 89.81 88 VAL A C 1
ATOM 661 O O . VAL A 1 88 ? 4.872 11.692 23.117 1.00 89.81 88 VAL A O 1
ATOM 664 N N . MET A 1 89 ? 6.992 11.795 22.382 1.00 87.62 89 MET A N 1
ATOM 665 C CA . MET A 1 89 ? 7.596 11.299 23.618 1.00 87.62 89 MET A CA 1
ATOM 666 C C . MET A 1 89 ? 7.268 12.203 24.814 1.00 87.62 89 MET A C 1
ATOM 668 O O . MET A 1 89 ? 6.916 11.711 25.888 1.00 87.62 89 MET A O 1
ATOM 672 N N . PHE A 1 90 ? 7.283 13.525 24.617 1.00 90.56 90 PHE A N 1
ATOM 673 C CA . PHE A 1 90 ? 6.878 14.482 25.647 1.00 90.56 90 PHE A CA 1
ATOM 674 C C . PHE A 1 90 ? 5.393 14.338 26.020 1.00 90.56 90 PHE A C 1
ATOM 676 O O . PHE A 1 90 ? 5.043 14.309 27.202 1.00 90.56 90 PHE A O 1
ATOM 683 N N . ARG A 1 91 ? 4.511 14.181 25.023 1.00 86.94 91 ARG A N 1
ATOM 684 C CA . ARG A 1 91 ? 3.065 13.996 25.242 1.00 86.94 91 ARG A CA 1
ATOM 685 C C . ARG A 1 91 ? 2.746 12.683 25.951 1.00 86.94 91 ARG A C 1
ATOM 687 O O . ARG A 1 91 ? 1.921 12.685 26.859 1.00 86.94 91 ARG A O 1
ATOM 694 N N . ILE A 1 92 ? 3.410 11.589 25.577 1.00 86.31 92 ILE A N 1
ATOM 695 C CA . ILE A 1 92 ? 3.265 10.286 26.242 1.00 86.31 92 ILE A CA 1
ATOM 696 C C . ILE A 1 92 ? 3.738 10.386 27.693 1.00 86.31 92 ILE A C 1
ATOM 698 O O . ILE A 1 92 ? 3.030 9.942 28.593 1.00 86.31 92 ILE A O 1
ATOM 702 N N . GLY A 1 93 ? 4.888 11.020 27.943 1.00 88.56 93 GLY A N 1
ATOM 703 C CA . GLY A 1 93 ? 5.396 11.228 29.301 1.00 88.56 93 GLY A CA 1
ATOM 704 C C . GLY A 1 93 ? 4.452 12.061 30.178 1.00 88.56 93 GLY A C 1
ATOM 705 O O . GLY A 1 93 ? 4.261 11.741 31.353 1.00 88.56 93 GLY A O 1
ATOM 706 N N . GLY A 1 94 ? 3.830 13.100 29.611 1.00 91.12 94 GLY A N 1
ATOM 707 C CA . GLY A 1 94 ? 2.796 13.894 30.281 1.00 91.12 94 GLY A CA 1
ATOM 708 C C . GLY A 1 94 ? 1.542 13.076 30.595 1.00 91.12 94 GLY A C 1
ATOM 709 O O . GLY A 1 94 ? 1.142 12.984 31.753 1.00 91.12 94 GLY A O 1
ATOM 710 N N . ALA A 1 95 ? 0.984 12.403 29.586 1.00 88.12 95 ALA A N 1
ATOM 711 C CA . ALA A 1 95 ? -0.216 11.582 29.732 1.00 88.12 95 ALA A CA 1
ATOM 712 C C . ALA A 1 95 ? -0.026 10.427 30.729 1.00 88.12 95 ALA A C 1
ATOM 714 O O . ALA A 1 95 ? -0.923 10.146 31.518 1.00 88.12 95 ALA A O 1
ATOM 715 N N . ALA A 1 96 ? 1.147 9.788 30.741 1.00 87.81 96 ALA A N 1
ATOM 716 C CA . ALA A 1 96 ? 1.470 8.737 31.700 1.00 87.81 96 ALA A CA 1
ATOM 717 C C . ALA A 1 96 ? 1.504 9.269 33.141 1.00 87.81 96 ALA A C 1
ATOM 719 O O . ALA A 1 96 ? 0.948 8.643 34.040 1.00 87.81 96 ALA A O 1
ATOM 720 N N . ARG A 1 97 ? 2.105 10.446 33.373 1.00 93.00 97 ARG A N 1
ATOM 721 C CA . ARG A 1 97 ? 2.100 11.082 34.702 1.00 93.00 97 ARG A CA 1
ATOM 722 C C . ARG A 1 97 ? 0.696 11.451 35.160 1.00 93.00 97 ARG A C 1
ATOM 724 O O . ARG A 1 97 ? 0.380 11.254 36.332 1.00 93.00 97 ARG A O 1
ATOM 731 N N . ASP A 1 98 ? -0.130 11.969 34.260 1.00 93.00 98 ASP A N 1
ATOM 732 C CA . ASP A 1 98 ? -1.510 12.320 34.588 1.00 93.00 98 ASP A CA 1
ATOM 733 C C . ASP A 1 98 ? -2.348 11.072 34.875 1.00 93.00 98 ASP A C 1
ATOM 735 O O . ASP A 1 98 ? -3.057 11.040 35.879 1.00 93.00 98 ASP A O 1
ATOM 739 N N . ALA A 1 99 ? -2.181 10.000 34.095 1.00 87.44 99 ALA A N 1
ATOM 740 C CA . ALA A 1 99 ? -2.809 8.711 34.374 1.00 87.44 99 ALA A CA 1
ATOM 741 C C . ALA A 1 99 ? -2.434 8.195 35.774 1.00 87.44 99 ALA A C 1
ATOM 743 O O . ALA A 1 99 ? -3.324 7.868 36.558 1.00 87.44 99 ALA A O 1
ATOM 744 N N . THR A 1 100 ? -1.148 8.214 36.145 1.00 91.50 100 THR A N 1
ATOM 745 C CA . THR A 1 100 ? -0.707 7.805 37.489 1.00 91.50 100 THR A CA 1
ATOM 746 C C . THR A 1 100 ? -1.341 8.658 38.590 1.00 91.50 100 THR A C 1
ATOM 748 O O . THR A 1 100 ? -1.824 8.106 39.575 1.00 91.50 100 THR A O 1
ATOM 751 N N . ARG A 1 101 ? -1.415 9.987 38.421 1.00 94.94 101 ARG A N 1
ATOM 752 C CA . ARG A 1 101 ? -2.084 10.870 39.396 1.00 94.94 101 ARG A CA 1
ATOM 753 C C . ARG A 1 101 ? -3.569 10.555 39.540 1.00 94.94 101 ARG A C 1
ATOM 755 O O . ARG A 1 101 ? -4.066 10.489 40.659 1.00 94.94 101 ARG A O 1
ATOM 762 N N . THR A 1 102 ? -4.272 10.347 38.425 1.00 93.69 102 THR A N 1
ATOM 763 C CA . THR A 1 102 ? -5.706 10.017 38.455 1.00 93.69 102 THR A CA 1
ATOM 764 C C . THR A 1 102 ? -5.972 8.663 39.103 1.00 93.69 102 THR A C 1
ATOM 766 O O . THR A 1 102 ? -6.905 8.549 39.890 1.00 93.69 102 THR A O 1
ATOM 769 N N . LEU A 1 103 ? -5.129 7.658 38.847 1.00 93.81 103 LEU A N 1
ATOM 770 C CA . LEU A 1 103 ? -5.226 6.350 39.496 1.00 93.81 103 LEU A CA 1
ATOM 771 C C . LEU A 1 103 ? -4.982 6.444 41.001 1.00 93.81 103 LEU A C 1
ATOM 773 O O . LEU A 1 103 ? -5.681 5.793 41.774 1.00 93.81 103 LEU A O 1
ATOM 777 N N . GLN A 1 104 ? -4.018 7.262 41.421 1.00 93.62 104 GLN A N 1
ATOM 778 C CA . GLN A 1 104 ? -3.707 7.444 42.833 1.00 93.62 104 GLN A CA 1
ATOM 779 C C . GLN A 1 104 ? -4.851 8.152 43.570 1.00 93.62 104 GLN A C 1
ATOM 781 O O . GLN A 1 104 ? -5.319 7.645 44.583 1.00 93.62 104 GLN A O 1
ATOM 786 N N . SER A 1 105 ? -5.399 9.223 42.987 1.00 94.44 105 SER A N 1
ATOM 787 C CA . SER A 1 105 ? -6.589 9.903 43.516 1.00 94.44 105 SER A CA 1
ATOM 788 C C . SER A 1 105 ? -7.818 8.986 43.561 1.00 94.44 105 SER A C 1
ATOM 790 O O . SER A 1 105 ? -8.515 8.947 44.569 1.00 94.44 105 SER A O 1
ATOM 792 N N . ALA A 1 106 ? -8.066 8.193 42.514 1.00 89.31 106 ALA A N 1
ATOM 793 C CA . ALA A 1 106 ? -9.175 7.239 42.505 1.00 89.31 106 ALA A CA 1
ATOM 794 C C . ALA A 1 106 ? -9.005 6.130 43.558 1.00 89.31 106 ALA A C 1
ATOM 796 O O . ALA A 1 106 ? -9.994 5.639 44.101 1.00 89.31 106 ALA A O 1
ATOM 797 N N . SER A 1 107 ? -7.762 5.737 43.849 1.00 90.75 107 SER A N 1
ATOM 798 C CA . SER A 1 107 ? -7.455 4.748 44.886 1.00 90.75 107 SER A CA 1
ATOM 799 C C . SER A 1 107 ? -7.722 5.307 46.286 1.00 90.75 107 SER A C 1
ATOM 801 O O . SER A 1 107 ? -8.349 4.625 47.091 1.00 90.75 107 SER A O 1
ATOM 803 N N . GLU A 1 108 ? -7.327 6.555 46.552 1.00 93.88 108 GLU A N 1
ATOM 804 C CA . GLU A 1 108 ? -7.612 7.259 47.814 1.00 93.88 108 GLU A CA 1
ATOM 805 C C . GLU A 1 108 ? -9.126 7.446 48.038 1.00 93.88 108 GLU A C 1
ATOM 807 O O . GLU A 1 108 ? -9.645 7.194 49.132 1.00 93.88 108 GLU A O 1
ATOM 812 N N . ASP A 1 109 ? -9.867 7.812 46.988 1.00 92.06 109 ASP A N 1
ATOM 813 C CA . ASP A 1 109 ? -11.329 7.929 47.035 1.00 92.06 109 ASP A CA 1
ATOM 814 C C . ASP A 1 109 ? -12.008 6.577 47.301 1.00 92.06 109 ASP A C 1
ATOM 816 O O . ASP A 1 109 ? -12.986 6.496 48.056 1.00 92.06 109 ASP A O 1
ATOM 820 N N . LEU A 1 110 ? -11.505 5.500 46.685 1.00 89.75 110 LEU A N 1
ATOM 821 C CA . LEU A 1 110 ? -12.017 4.149 46.898 1.00 89.75 110 LEU A CA 1
ATOM 822 C C . LEU A 1 110 ? -11.757 3.680 48.330 1.00 89.75 110 LEU A C 1
ATOM 824 O O . LEU A 1 110 ? -12.667 3.142 48.959 1.00 89.75 110 LEU A O 1
ATOM 828 N N . GLU A 1 111 ? -10.556 3.913 48.856 1.00 91.31 111 GLU A N 1
ATOM 829 C CA . GLU A 1 111 ? -10.203 3.588 50.238 1.00 91.31 111 GLU A CA 1
ATOM 830 C C . GLU A 1 111 ? -11.117 4.324 51.224 1.00 91.31 111 GLU A C 1
ATOM 832 O O . GLU A 1 111 ? -11.688 3.707 52.126 1.00 91.31 111 GLU A O 1
ATOM 837 N N . THR A 1 112 ? -11.357 5.615 50.986 1.00 91.06 112 THR A N 1
ATOM 838 C CA . THR A 1 112 ? -12.276 6.424 51.796 1.00 91.06 112 THR A CA 1
ATOM 839 C C . THR A 1 112 ? -13.699 5.860 51.754 1.00 91.06 112 THR A C 1
ATOM 841 O O . THR A 1 112 ? -14.313 5.636 52.798 1.00 91.06 112 THR A O 1
ATOM 844 N N . ARG A 1 113 ? -14.223 5.547 50.560 1.00 83.06 113 ARG A N 1
ATOM 845 C CA . ARG A 1 113 ? -15.562 4.950 50.400 1.00 83.06 113 ARG A CA 1
ATOM 846 C C . ARG A 1 113 ? -15.680 3.574 51.044 1.00 83.06 113 ARG A C 1
ATOM 848 O O . ARG A 1 113 ? -16.726 3.265 51.608 1.00 83.06 113 ARG A O 1
ATOM 855 N N . MET A 1 114 ? -14.641 2.744 50.968 1.00 85.69 114 MET A N 1
ATOM 856 C CA . MET A 1 114 ? -14.632 1.423 51.602 1.00 85.69 114 MET A CA 1
ATOM 857 C C . MET A 1 114 ? -14.692 1.520 53.130 1.00 85.69 114 MET A C 1
ATOM 859 O O . MET A 1 114 ? -15.291 0.652 53.761 1.00 85.69 114 MET A O 1
ATOM 863 N N . GLN A 1 115 ? -14.128 2.575 53.725 1.00 88.81 115 GLN A N 1
ATOM 864 C CA . GLN A 1 115 ? -14.191 2.805 55.170 1.00 88.81 115 GLN A CA 1
ATOM 865 C C . GLN A 1 115 ? -15.542 3.376 55.635 1.00 88.81 115 GLN A C 1
ATOM 867 O O . GLN A 1 115 ? -15.982 3.070 56.744 1.00 88.81 115 GLN A O 1
ATOM 872 N N . THR A 1 116 ? -16.226 4.182 54.815 1.00 86.50 116 THR A N 1
ATOM 873 C CA . THR A 1 116 ? -17.490 4.831 55.214 1.00 86.50 116 THR A CA 1
ATOM 874 C C . THR A 1 116 ? -18.734 3.984 54.944 1.00 86.50 116 THR A C 1
ATOM 876 O O . THR A 1 116 ? -19.669 4.014 55.747 1.00 86.50 116 THR A O 1
ATOM 879 N N . LEU A 1 117 ? -18.737 3.170 53.882 1.00 85.12 117 LEU A N 1
ATOM 880 C CA . LEU A 1 117 ? -19.866 2.309 53.490 1.00 85.12 117 LEU A CA 1
ATOM 881 C C . LEU A 1 117 ? -20.420 1.415 54.618 1.00 85.12 117 LEU A C 1
ATOM 883 O O . LEU A 1 117 ? -21.641 1.356 54.775 1.00 85.12 117 LEU A O 1
ATOM 887 N N . PRO A 1 118 ? -19.586 0.724 55.421 1.00 85.69 118 PRO A N 1
ATOM 888 C CA . PRO A 1 118 ? -20.073 -0.132 56.502 1.00 85.69 118 PRO A CA 1
ATOM 889 C C . PRO A 1 118 ? -20.794 0.666 57.591 1.00 85.69 118 PRO A C 1
ATOM 891 O O . PRO A 1 118 ? -21.821 0.225 58.103 1.00 85.69 118 PRO A O 1
ATOM 894 N N . ASN A 1 119 ? -20.275 1.853 57.919 1.00 84.00 119 ASN A N 1
ATOM 895 C CA . ASN A 1 119 ? -20.854 2.721 58.939 1.00 84.00 119 ASN A CA 1
ATOM 896 C C . ASN A 1 119 ? -22.173 3.340 58.464 1.00 84.00 119 ASN A C 1
ATOM 898 O O . ASN A 1 119 ? -23.140 3.352 59.222 1.00 84.00 119 ASN A O 1
ATOM 902 N N . GLU A 1 120 ? -22.249 3.793 57.211 1.00 81.44 120 GLU A N 1
ATOM 903 C CA . GLU A 1 120 ? -23.497 4.297 56.621 1.00 81.44 120 GLU A CA 1
ATOM 904 C C . GLU A 1 120 ? -24.567 3.199 56.527 1.00 81.44 120 GLU A C 1
ATOM 906 O O . GLU A 1 120 ? -25.727 3.427 56.874 1.00 81.44 120 GLU A O 1
ATOM 911 N N . ALA A 1 121 ? -24.183 1.980 56.134 1.00 78.31 121 ALA A N 1
ATOM 912 C CA . ALA A 1 121 ? -25.092 0.837 56.096 1.00 78.31 121 ALA A CA 1
ATOM 913 C C . ALA A 1 121 ? -25.590 0.443 57.498 1.00 78.31 121 ALA A C 1
ATOM 915 O O . ALA A 1 121 ? -26.778 0.164 57.674 1.00 78.31 121 ALA A O 1
ATOM 916 N N . ALA A 1 122 ? -24.709 0.459 58.506 1.00 80.81 122 ALA A N 1
ATOM 917 C CA . ALA A 1 122 ? -25.074 0.185 59.894 1.00 80.81 122 ALA A CA 1
ATOM 918 C C . ALA A 1 122 ? -26.044 1.240 60.453 1.00 80.81 122 ALA A C 1
ATOM 920 O O . ALA A 1 122 ? -27.044 0.885 61.078 1.00 80.81 122 ALA A O 1
ATOM 921 N N . GLN A 1 123 ? -25.799 2.525 60.179 1.00 80.50 123 GLN A N 1
ATOM 922 C CA . GLN A 1 123 ? -26.701 3.613 60.570 1.00 80.50 123 GLN A CA 1
ATOM 923 C C . GLN A 1 123 ? -28.061 3.509 59.866 1.00 80.50 123 GLN A C 1
ATOM 925 O O . GLN A 1 123 ? -29.098 3.673 60.507 1.00 80.50 123 GLN A O 1
ATOM 930 N N . GLY A 1 124 ? -28.084 3.167 58.573 1.00 75.12 124 GLY A N 1
ATOM 931 C CA . GLY A 1 124 ? -29.325 2.936 57.829 1.00 75.12 124 GLY A CA 1
ATOM 932 C C . GLY A 1 124 ? -30.137 1.757 58.374 1.00 75.12 124 GLY A C 1
ATOM 933 O O . GLY A 1 124 ? -31.354 1.860 58.518 1.00 75.12 124 GLY A O 1
ATOM 934 N N . ALA A 1 125 ? -29.474 0.658 58.745 1.00 79.44 125 ALA A N 1
ATOM 935 C CA . ALA A 1 125 ? -30.127 -0.494 59.365 1.00 79.44 125 ALA A CA 1
ATOM 936 C C . ALA A 1 125 ? -30.740 -0.149 60.733 1.00 79.44 125 ALA A C 1
ATOM 938 O O . ALA A 1 125 ? -31.859 -0.570 61.022 1.00 79.44 125 ALA A O 1
ATOM 939 N N . GLN A 1 126 ? -30.046 0.651 61.548 1.00 81.50 126 GLN A N 1
ATOM 940 C CA . GLN A 1 126 ? -30.572 1.131 62.830 1.00 81.50 126 GLN A CA 1
ATOM 941 C C . GLN A 1 126 ? -31.762 2.078 62.642 1.00 81.50 126 GLN A C 1
ATOM 943 O O . GLN A 1 126 ? -32.780 1.910 63.303 1.00 81.50 126 GLN A O 1
ATOM 948 N N . ALA A 1 127 ? -31.687 3.017 61.696 1.00 79.50 127 ALA A N 1
ATOM 949 C CA . ALA A 1 127 ? -32.806 3.907 61.389 1.00 79.50 127 ALA A CA 1
ATOM 950 C C . ALA A 1 127 ? -34.051 3.130 60.923 1.00 79.50 127 ALA A C 1
ATOM 952 O O . ALA A 1 127 ? -35.167 3.438 61.342 1.00 79.50 127 ALA A O 1
ATOM 953 N N . LEU A 1 128 ? -33.868 2.086 60.104 1.00 77.62 128 LEU A N 1
ATOM 954 C CA . LEU A 1 128 ? -34.957 1.192 59.703 1.00 77.62 128 LEU A CA 1
ATOM 955 C C . LEU A 1 128 ? -35.545 0.428 60.894 1.00 77.62 128 LEU A C 1
ATOM 957 O O . LEU A 1 128 ? -36.764 0.289 60.962 1.00 77.62 128 LEU A O 1
ATOM 961 N N . GLN A 1 129 ? -34.716 -0.041 61.832 1.00 80.94 129 GLN A N 1
ATOM 962 C CA . GLN A 1 129 ? -35.199 -0.698 63.050 1.00 80.94 129 GLN A CA 1
ATOM 963 C C . GLN A 1 129 ? -36.070 0.240 63.890 1.00 80.94 129 GLN A C 1
ATOM 965 O O . GLN A 1 129 ? -37.176 -0.152 64.248 1.00 80.94 129 GLN A O 1
ATOM 970 N N . THR A 1 130 ? -35.645 1.486 64.111 1.00 84.69 130 THR A N 1
ATOM 971 C CA . THR A 1 130 ? -36.430 2.477 64.867 1.00 84.69 130 THR A CA 1
ATOM 972 C C . THR A 1 130 ? -37.785 2.759 64.212 1.00 84.69 130 THR A C 1
ATOM 974 O O . THR A 1 130 ? -38.813 2.769 64.884 1.00 84.69 130 THR A O 1
ATOM 977 N N . VAL A 1 131 ? -37.813 2.933 62.884 1.00 85.81 131 VAL A N 1
ATOM 978 C CA . VAL A 1 131 ? -39.062 3.174 62.138 1.00 85.81 131 VAL A CA 1
ATOM 979 C C . VAL A 1 131 ? -39.985 1.954 62.179 1.00 85.81 131 VAL A C 1
ATOM 981 O O . VAL A 1 131 ? -41.199 2.102 62.313 1.00 85.81 131 VAL A O 1
ATOM 984 N N . LEU A 1 132 ? -39.434 0.741 62.077 1.00 76.00 132 LEU A N 1
ATOM 985 C CA . LEU A 1 132 ? -40.208 -0.496 62.199 1.00 76.00 132 LEU A CA 1
ATOM 986 C C . LEU A 1 132 ? -40.808 -0.648 63.603 1.00 76.00 132 LEU A C 1
ATOM 988 O O . LEU A 1 132 ? -41.961 -1.053 63.728 1.00 76.00 132 LEU A O 1
ATOM 992 N N . GLU A 1 133 ? -40.067 -0.288 64.648 1.00 83.69 133 GLU A N 1
ATOM 993 C CA . GLU A 1 133 ? -40.531 -0.337 66.038 1.00 83.69 133 GLU A CA 1
ATOM 994 C C . GLU A 1 133 ? -41.673 0.668 66.292 1.00 83.69 133 GLU A C 1
ATOM 996 O O . GLU A 1 133 ? -42.700 0.335 66.895 1.00 83.69 133 GLU A O 1
ATOM 1001 N N . GLU A 1 134 ? -41.566 1.872 65.726 1.00 82.62 134 GLU A N 1
ATOM 1002 C CA . GLU A 1 134 ? -42.625 2.886 65.748 1.00 82.62 134 GLU A CA 1
ATOM 1003 C C . GLU A 1 134 ? -43.869 2.438 64.948 1.00 82.62 134 GLU A C 1
ATOM 1005 O O . GLU A 1 134 ? -45.011 2.621 65.388 1.00 82.62 134 GLU A O 1
ATOM 1010 N N . GLN A 1 135 ? -43.683 1.753 63.812 1.00 74.75 135 GLN A N 1
ATOM 1011 C CA . GLN A 1 135 ? -44.779 1.171 63.026 1.00 74.75 135 GLN A CA 1
ATOM 1012 C C . GLN A 1 135 ? -45.486 0.007 63.734 1.00 74.75 135 GLN A C 1
ATOM 1014 O O . GLN A 1 135 ? -46.712 -0.092 63.682 1.00 74.75 135 GLN A O 1
ATOM 1019 N N . ILE A 1 136 ? -44.752 -0.859 64.436 1.00 76.06 136 ILE A N 1
ATOM 1020 C CA . ILE A 1 136 ? -45.350 -1.934 65.245 1.00 76.06 136 ILE A CA 1
ATOM 1021 C C . ILE A 1 136 ? -46.204 -1.329 66.365 1.00 76.06 136 ILE A C 1
ATOM 1023 O O . ILE A 1 136 ? -47.327 -1.775 66.606 1.00 76.06 136 ILE A O 1
ATOM 1027 N N . THR A 1 137 ? -45.707 -0.272 67.008 1.00 76.44 137 THR A N 1
ATOM 1028 C CA . THR A 1 137 ? -46.408 0.401 68.108 1.00 76.44 137 THR A CA 1
ATOM 1029 C C . THR A 1 137 ? -47.667 1.132 67.625 1.00 76.44 137 THR A C 1
ATOM 1031 O O . THR A 1 137 ? -48.711 1.085 68.279 1.00 76.44 137 THR A O 1
ATOM 1034 N N . THR A 1 138 ? -47.616 1.761 66.448 1.00 74.38 138 THR A N 1
ATOM 1035 C CA . THR A 1 138 ? -48.793 2.399 65.830 1.00 74.38 138 THR A CA 1
ATOM 1036 C C . THR A 1 138 ? -49.818 1.381 65.327 1.00 74.38 138 THR A C 1
ATOM 1038 O O . THR A 1 138 ? -51.017 1.584 65.508 1.00 74.38 138 THR A O 1
ATOM 1041 N N . LEU A 1 139 ? -49.392 0.242 64.775 1.00 70.06 139 LEU A N 1
ATOM 1042 C CA . LEU A 1 139 ? -50.308 -0.854 64.441 1.00 70.06 139 LEU A CA 1
ATOM 1043 C C . LEU A 1 139 ? -50.983 -1.437 65.694 1.00 70.06 139 LEU A C 1
ATOM 1045 O O . LEU A 1 139 ? -52.185 -1.711 65.668 1.00 70.06 139 LEU A O 1
ATOM 1049 N N . ALA A 1 140 ? -50.250 -1.575 66.803 1.00 72.44 140 ALA A N 1
ATOM 1050 C CA . ALA A 1 140 ? -50.801 -2.038 68.076 1.00 72.44 140 ALA A CA 1
ATOM 1051 C C . ALA A 1 140 ? -51.856 -1.070 68.646 1.00 72.44 140 ALA A C 1
ATOM 1053 O O . ALA A 1 140 ? -52.908 -1.515 69.109 1.00 72.44 140 ALA A O 1
ATOM 1054 N N . SER A 1 141 ? -51.631 0.247 68.558 1.00 69.19 141 SER A N 1
ATOM 1055 C CA . SER A 1 141 ? -52.607 1.243 69.024 1.00 69.19 141 SER A CA 1
ATOM 1056 C C . SER A 1 141 ? -53.865 1.288 68.148 1.00 69.19 141 SER A C 1
ATOM 1058 O O . SER A 1 141 ? -54.975 1.394 68.674 1.00 69.19 141 SER A O 1
ATOM 1060 N N . ILE A 1 142 ? -53.732 1.109 66.828 1.00 73.19 142 ILE A N 1
ATOM 1061 C CA . ILE A 1 142 ? -54.879 0.966 65.917 1.00 73.19 142 ILE A CA 1
ATOM 1062 C C . ILE A 1 142 ? -55.693 -0.288 66.269 1.00 73.19 142 ILE A C 1
ATOM 1064 O O . ILE A 1 142 ? -56.919 -0.212 66.377 1.00 73.19 142 ILE A O 1
ATOM 1068 N N . ALA A 1 143 ? -55.035 -1.428 66.502 1.00 65.94 143 ALA A N 1
ATOM 1069 C CA . ALA A 1 143 ? -55.708 -2.665 66.900 1.00 65.94 143 ALA A CA 1
ATOM 1070 C C . ALA A 1 143 ? -56.488 -2.501 68.220 1.00 65.94 143 ALA A C 1
ATOM 1072 O O . ALA A 1 143 ? -57.623 -2.968 68.339 1.00 65.94 143 ALA A O 1
ATOM 1073 N N . GLU A 1 144 ? -55.933 -1.777 69.194 1.00 72.56 144 GLU A N 1
ATOM 1074 C CA . GLU A 1 144 ? -56.610 -1.498 70.461 1.00 72.56 144 GLU A CA 1
ATOM 1075 C C . GLU A 1 144 ? -57.841 -0.586 70.296 1.00 72.56 144 GLU A C 1
ATOM 1077 O O . GLU A 1 144 ? -58.888 -0.830 70.909 1.00 72.56 144 GLU A O 1
ATOM 1082 N N . ILE A 1 145 ? -57.758 0.432 69.431 1.00 72.06 145 ILE A N 1
ATOM 1083 C CA . ILE A 1 145 ? -58.890 1.314 69.105 1.00 72.06 145 ILE A CA 1
ATOM 1084 C C . ILE A 1 145 ? -60.032 0.518 68.459 1.00 72.06 145 ILE A C 1
ATOM 1086 O O . ILE A 1 145 ? -61.194 0.720 68.826 1.00 72.06 145 ILE A O 1
ATOM 1090 N N . VAL A 1 146 ? -59.717 -0.418 67.556 1.00 70.81 146 VAL A N 1
ATOM 1091 C CA . VAL A 1 146 ? -60.700 -1.297 66.897 1.00 70.81 146 VAL A CA 1
ATOM 1092 C C . VAL A 1 146 ? -61.377 -2.235 67.902 1.00 70.81 146 VAL A C 1
ATOM 1094 O O . VAL A 1 146 ? -62.599 -2.383 67.876 1.00 70.81 146 VAL A O 1
ATOM 1097 N N . VAL A 1 147 ? -60.626 -2.818 68.843 1.00 71.81 147 VAL A N 1
ATOM 1098 C CA . VAL A 1 147 ? -61.194 -3.680 69.899 1.00 71.81 147 VAL A CA 1
ATOM 1099 C C . VAL A 1 147 ? -62.101 -2.889 70.850 1.00 71.81 147 VAL A C 1
ATOM 1101 O O . VAL A 1 147 ? -63.166 -3.383 71.231 1.00 71.81 147 VAL A O 1
ATOM 1104 N N . ARG A 1 148 ? -61.739 -1.647 71.210 1.00 70.06 148 ARG A N 1
ATOM 1105 C CA . ARG A 1 148 ? -62.620 -0.772 72.008 1.00 70.06 148 ARG A CA 1
ATOM 1106 C C . ARG A 1 148 ? -63.882 -0.370 71.245 1.00 70.06 148 ARG A C 1
ATOM 1108 O O . ARG A 1 148 ? -64.957 -0.424 71.834 1.00 70.06 148 ARG A O 1
ATOM 1115 N N . HIS A 1 149 ? -63.770 -0.026 69.959 1.00 60.78 149 HIS A N 1
ATOM 1116 C CA . HIS A 1 149 ? -64.927 0.339 69.134 1.00 60.78 149 HIS A CA 1
ATOM 1117 C C . HIS A 1 149 ? -65.866 -0.851 68.880 1.00 60.78 149 HIS A C 1
ATOM 1119 O O . HIS A 1 149 ? -67.082 -0.689 68.928 1.00 60.78 149 HIS A O 1
ATOM 1125 N N . SER A 1 150 ? -65.336 -2.063 68.700 1.00 59.75 150 SER A N 1
ATOM 1126 C CA . SER A 1 150 ? -66.142 -3.285 68.557 1.00 59.75 150 SER A CA 1
ATOM 1127 C C . SER A 1 150 ? -67.031 -3.535 69.786 1.00 59.75 150 SER A C 1
ATOM 1129 O O . SER A 1 150 ? -68.241 -3.716 69.661 1.00 59.75 150 SER A O 1
ATOM 1131 N N . ARG A 1 151 ? -66.479 -3.390 70.999 1.00 56.97 151 ARG A N 1
ATOM 1132 C CA . ARG A 1 151 ? -67.241 -3.547 72.254 1.00 56.97 151 ARG A CA 1
ATOM 1133 C C . ARG A 1 151 ? -68.314 -2.476 72.476 1.00 56.97 151 ARG A C 1
ATOM 1135 O O . ARG A 1 151 ? -69.240 -2.709 73.251 1.00 56.97 151 ARG A O 1
ATOM 1142 N N . THR A 1 152 ? -68.201 -1.309 71.841 1.00 58.69 152 THR A N 1
ATOM 1143 C CA . THR A 1 152 ? -69.233 -0.259 71.906 1.00 58.69 152 THR A CA 1
ATOM 1144 C C . THR A 1 152 ? -70.357 -0.455 70.890 1.00 58.69 152 THR A C 1
ATOM 1146 O O . THR A 1 152 ? -71.478 -0.034 71.165 1.00 58.69 152 THR A O 1
ATOM 1149 N N . PHE A 1 153 ? -70.098 -1.126 69.762 1.00 53.78 153 PHE A N 1
ATOM 1150 C CA . PHE A 1 153 ? -71.134 -1.460 68.776 1.00 53.78 153 PHE A CA 1
ATOM 1151 C C . PHE A 1 153 ? -71.936 -2.724 69.141 1.00 53.78 153 PHE A C 1
ATOM 1153 O O . PHE A 1 153 ? -73.079 -2.857 68.714 1.00 53.78 153 PHE A O 1
ATOM 1160 N N . ASP A 1 154 ? -71.408 -3.595 70.007 1.00 47.41 154 ASP A N 1
ATOM 1161 C CA . ASP A 1 154 ? -72.031 -4.876 70.394 1.00 47.41 154 ASP A CA 1
ATOM 1162 C C . ASP A 1 154 ? -73.152 -4.770 71.463 1.00 47.41 154 ASP A C 1
ATOM 1164 O O . ASP A 1 154 ? -73.562 -5.757 72.066 1.00 47.41 154 ASP A O 1
ATOM 1168 N N . LYS A 1 155 ? -73.672 -3.563 71.744 1.00 51.22 155 LYS A N 1
ATOM 1169 C CA . LYS A 1 155 ? -74.806 -3.361 72.680 1.00 51.22 155 LYS A CA 1
ATOM 1170 C C . LYS A 1 155 ? -76.157 -3.082 72.011 1.00 51.22 155 LYS A C 1
ATOM 1172 O O . LYS A 1 155 ? -77.155 -3.026 72.720 1.00 51.22 155 LYS A O 1
ATOM 1177 N N . ASN A 1 156 ? -76.220 -2.970 70.681 1.00 45.34 156 ASN A N 1
ATOM 1178 C CA . ASN A 1 156 ? -77.460 -2.698 69.941 1.00 45.34 156 ASN A CA 1
ATOM 1179 C C . ASN A 1 156 ? -77.629 -3.630 68.720 1.00 45.34 156 ASN A C 1
ATOM 1181 O O . ASN A 1 156 ? -77.481 -3.174 67.591 1.00 45.34 156 ASN A O 1
ATOM 1185 N N . ALA A 1 157 ? -77.977 -4.908 68.918 1.00 40.59 157 ALA A N 1
ATOM 1186 C CA . ALA A 1 157 ? -78.687 -5.717 67.909 1.00 40.59 157 ALA A CA 1
ATOM 1187 C C . ALA A 1 157 ? -79.175 -7.072 68.475 1.00 40.59 157 ALA A C 1
ATOM 1189 O O . ALA A 1 157 ? -78.382 -7.789 69.085 1.00 40.59 157 ALA A O 1
ATOM 1190 N N . PRO A 1 158 ? -80.437 -7.484 68.236 1.00 44.75 158 PRO A N 1
ATOM 1191 C CA . PRO A 1 158 ? -80.874 -8.864 68.412 1.00 44.75 158 PRO A CA 1
ATOM 1192 C C . PRO A 1 158 ? -80.734 -9.688 67.114 1.00 44.75 158 PRO A C 1
ATOM 1194 O O . PRO A 1 158 ? -81.213 -9.290 66.059 1.00 44.75 158 PRO A O 1
ATOM 1197 N N . ASN A 1 159 ? -80.107 -10.860 67.256 1.00 46.84 159 ASN A N 1
ATOM 1198 C CA . ASN A 1 159 ? -80.289 -12.134 66.537 1.00 46.84 159 ASN A CA 1
ATOM 1199 C C . ASN A 1 159 ? -80.531 -12.148 65.002 1.00 46.84 159 ASN A C 1
ATOM 1201 O O . ASN A 1 159 ? -81.650 -11.930 64.543 1.00 46.84 159 ASN A O 1
ATOM 1205 N N . ALA A 1 160 ? -79.532 -12.622 64.238 1.00 35.75 160 ALA A N 1
ATOM 1206 C CA . ALA A 1 160 ? -79.707 -13.408 62.999 1.00 35.75 160 ALA A CA 1
ATOM 1207 C C . ALA A 1 160 ? -78.426 -14.232 62.663 1.00 35.75 160 ALA A C 1
ATOM 1209 O O . ALA A 1 160 ? -77.338 -13.821 63.067 1.00 35.75 160 ALA A O 1
ATOM 1210 N N . PRO A 1 161 ? -78.510 -15.395 61.969 1.00 48.38 161 PRO A N 1
ATOM 1211 C CA . PRO A 1 161 ? -77.496 -16.463 62.044 1.00 48.38 161 PRO A CA 1
ATOM 1212 C C . PRO A 1 161 ? -76.386 -16.462 60.957 1.00 48.38 161 PRO A C 1
ATOM 1214 O O . PRO A 1 161 ? -76.665 -16.305 59.776 1.00 48.38 161 PRO A O 1
ATOM 1217 N N . LEU A 1 162 ? -75.150 -16.727 61.418 1.00 48.91 162 LEU A N 1
ATOM 1218 C CA . LEU A 1 162 ? -73.993 -17.501 60.886 1.00 48.91 162 LEU A CA 1
ATOM 1219 C C . LEU A 1 162 ? -73.592 -17.513 59.373 1.00 48.91 162 LEU A C 1
ATOM 1221 O O . LEU A 1 162 ? -74.136 -18.301 58.611 1.00 48.91 162 LEU A O 1
ATOM 1225 N N . ALA A 1 163 ? -72.505 -16.763 59.063 1.00 43.91 163 ALA A N 1
ATOM 1226 C CA . ALA A 1 163 ? -71.222 -17.071 58.343 1.00 43.91 163 ALA A CA 1
ATOM 1227 C C . ALA A 1 163 ? -71.189 -17.752 56.932 1.00 43.91 163 ALA A C 1
ATOM 1229 O O . ALA A 1 163 ? -72.154 -18.418 56.580 1.00 43.91 163 ALA A O 1
ATOM 1230 N N . PRO A 1 164 ? -70.078 -17.709 56.124 1.00 53.19 164 PRO A N 1
ATOM 1231 C CA . PRO A 1 164 ? -68.735 -17.116 56.327 1.00 53.19 164 PRO A CA 1
ATOM 1232 C C . PRO A 1 164 ? -68.167 -16.287 55.130 1.00 53.19 164 PRO A C 1
ATOM 1234 O O . PRO A 1 164 ? -68.414 -16.595 53.969 1.00 53.19 164 PRO A O 1
ATOM 1237 N N . SER A 1 165 ? -67.307 -15.290 55.389 1.00 40.94 165 SER A N 1
ATOM 1238 C CA . SER A 1 165 ? -66.182 -14.897 54.498 1.00 40.94 165 SER A CA 1
ATOM 1239 C C . SER A 1 165 ? -65.430 -13.693 55.063 1.00 40.94 165 SER A C 1
ATOM 1241 O O . SER A 1 165 ? -65.640 -12.558 54.650 1.00 40.94 165 SER A O 1
ATOM 1243 N N . LEU A 1 166 ? -64.523 -13.946 56.005 1.00 46.75 166 LEU A N 1
ATOM 1244 C CA . LEU A 1 166 ? -63.463 -12.995 56.364 1.00 46.75 166 LEU A CA 1
ATOM 1245 C C . LEU A 1 166 ? -62.064 -13.624 56.240 1.00 46.75 166 LEU A C 1
ATOM 1247 O O . LEU A 1 166 ? -61.097 -13.099 56.772 1.00 46.75 166 LEU A O 1
ATOM 1251 N N . GLU A 1 167 ? -61.938 -14.704 55.462 1.00 45.34 167 GLU A N 1
ATOM 1252 C CA . GLU A 1 167 ? -60.645 -15.277 55.048 1.00 45.34 167 GLU A CA 1
ATOM 1253 C C . GLU A 1 167 ? -59.971 -14.428 53.940 1.00 45.34 167 GLU A C 1
ATOM 1255 O O . GLU A 1 167 ? -58.774 -14.535 53.700 1.00 45.34 167 GLU A O 1
ATOM 1260 N N . ASN A 1 168 ? -60.714 -13.528 53.274 1.00 44.47 168 ASN A N 1
ATOM 1261 C CA . ASN A 1 168 ? -60.227 -12.773 52.106 1.00 44.47 168 ASN A CA 1
ATOM 1262 C C . ASN A 1 168 ? -59.782 -11.326 52.381 1.00 44.47 168 ASN A C 1
ATOM 1264 O O . ASN A 1 168 ? -59.268 -10.676 51.474 1.00 44.47 168 ASN A O 1
ATOM 1268 N N . ALA A 1 169 ? -59.918 -10.813 53.606 1.00 41.69 169 ALA A N 1
ATOM 1269 C CA . ALA A 1 169 ? -59.427 -9.470 53.946 1.00 41.69 169 ALA A CA 1
ATOM 1270 C C . ALA A 1 169 ? -57.974 -9.463 54.466 1.00 41.69 169 ALA A C 1
ATOM 1272 O O . ALA A 1 169 ? -57.357 -8.404 54.540 1.00 41.69 169 ALA A O 1
ATOM 1273 N N . ALA A 1 170 ? -57.397 -10.633 54.773 1.00 43.84 170 ALA A N 1
ATOM 1274 C CA . ALA A 1 170 ? -56.038 -10.770 55.309 1.00 43.84 170 ALA A CA 1
ATOM 1275 C C . ALA A 1 170 ? -54.954 -11.072 54.248 1.00 43.84 170 ALA A C 1
ATOM 1277 O O . ALA A 1 170 ? -53.803 -11.324 54.597 1.00 43.84 170 ALA A O 1
ATOM 1278 N N . ARG A 1 171 ? -55.285 -11.059 52.947 1.00 45.59 171 ARG A N 1
ATOM 1279 C CA . ARG A 1 171 ? -54.348 -11.424 51.859 1.00 45.59 171 ARG A CA 1
ATOM 1280 C C . ARG A 1 171 ? -53.834 -10.260 51.009 1.00 45.59 171 ARG A C 1
ATOM 1282 O O . ARG A 1 171 ? -53.057 -10.505 50.091 1.00 45.59 171 ARG A O 1
ATOM 1289 N N . THR A 1 172 ? -54.158 -9.012 51.345 1.00 44.75 172 THR A N 1
ATOM 1290 C CA . THR A 1 172 ? -53.671 -7.854 50.574 1.00 44.75 172 THR A CA 1
ATOM 1291 C C . THR A 1 172 ? -53.113 -6.758 51.475 1.00 44.75 172 THR A C 1
ATOM 1293 O O . THR A 1 172 ? -53.550 -5.615 51.446 1.00 44.75 172 THR A O 1
ATOM 1296 N N . TYR A 1 173 ? -52.104 -7.109 52.268 1.00 42.81 173 TYR A N 1
ATOM 1297 C CA . TYR A 1 173 ? -51.097 -6.143 52.695 1.00 42.81 173 TYR A CA 1
ATOM 1298 C C . TYR A 1 173 ? -49.733 -6.830 52.663 1.00 42.81 173 TYR A C 1
ATOM 1300 O O . TYR A 1 173 ? -49.338 -7.531 53.591 1.00 42.81 173 TYR A O 1
ATOM 1308 N N . VAL A 1 174 ? -49.041 -6.683 51.534 1.00 43.69 174 VAL A N 1
ATOM 1309 C CA . VAL A 1 174 ? -47.606 -6.957 51.442 1.00 43.69 174 VAL A CA 1
ATOM 1310 C C . VAL A 1 174 ? -46.911 -5.644 51.802 1.00 43.69 174 VAL A C 1
ATOM 1312 O O . VAL A 1 174 ? -47.246 -4.624 51.193 1.00 43.69 174 VAL A O 1
ATOM 1315 N N . PRO A 1 175 ? -45.973 -5.621 52.762 1.00 41.25 175 PRO A N 1
ATOM 1316 C CA . PRO A 1 175 ? -45.179 -4.429 53.006 1.00 41.25 175 PRO A CA 1
ATOM 1317 C C . PRO A 1 175 ? -44.382 -4.112 51.738 1.00 41.25 175 PRO A C 1
ATOM 1319 O O . PRO A 1 175 ? -43.618 -4.940 51.238 1.00 41.25 175 PRO A O 1
ATOM 1322 N N . ALA A 1 176 ? -44.576 -2.911 51.200 1.00 43.31 176 ALA A N 1
ATOM 1323 C CA . ALA A 1 176 ? -43.681 -2.362 50.200 1.00 43.31 176 ALA A CA 1
ATOM 1324 C C . ALA A 1 176 ? -42.311 -2.168 50.863 1.00 43.31 176 ALA A C 1
ATOM 1326 O O . ALA A 1 176 ? -42.138 -1.297 51.714 1.00 43.31 176 ALA A O 1
ATOM 1327 N N . ALA A 1 177 ? -41.343 -3.006 50.496 1.00 43.00 177 ALA A N 1
ATOM 1328 C CA . ALA A 1 177 ? -39.941 -2.744 50.780 1.00 43.00 177 ALA A CA 1
ATOM 1329 C C . ALA A 1 177 ? -39.559 -1.366 50.197 1.00 43.00 177 ALA A C 1
ATOM 1331 O O . ALA A 1 177 ? -40.007 -1.044 49.090 1.00 43.00 177 ALA A O 1
ATOM 1332 N N . PRO A 1 178 ? -38.722 -0.559 50.873 1.00 42.53 178 PRO A N 1
ATOM 1333 C CA . PRO A 1 178 ? -38.198 0.659 50.279 1.00 42.53 178 PRO A CA 1
ATOM 1334 C C . PRO A 1 178 ? -37.296 0.269 49.104 1.00 42.53 178 PRO A C 1
ATOM 1336 O O . PRO A 1 178 ? -36.168 -0.188 49.283 1.00 42.53 178 PRO A O 1
ATOM 1339 N N . GLN A 1 179 ? -37.790 0.432 47.878 1.00 40.00 179 GLN A N 1
ATOM 1340 C CA . GLN A 1 179 ? -36.920 0.507 46.713 1.00 40.00 179 GLN A CA 1
ATOM 1341 C C . GLN A 1 179 ? -36.117 1.800 46.841 1.00 40.00 179 GLN A C 1
ATOM 1343 O O . GLN A 1 179 ? -36.614 2.888 46.557 1.00 40.00 179 GLN A O 1
ATOM 1348 N N . MET A 1 180 ? -34.865 1.671 47.285 1.00 40.25 180 MET A N 1
ATOM 1349 C CA . MET A 1 180 ? -33.844 2.682 47.046 1.00 40.25 180 MET A CA 1
ATOM 1350 C C . MET A 1 180 ? -33.839 2.999 45.552 1.00 40.25 180 MET A C 1
ATOM 1352 O O . MET A 1 180 ? -33.541 2.150 44.708 1.00 40.25 180 MET A O 1
ATOM 1356 N N . ALA A 1 181 ? -34.190 4.240 45.240 1.00 37.62 181 ALA A N 1
ATOM 1357 C CA . ALA A 1 181 ? -33.971 4.836 43.943 1.00 37.62 181 ALA A CA 1
ATOM 1358 C C . ALA A 1 181 ? -32.460 4.849 43.665 1.00 37.62 181 ALA A C 1
ATOM 1360 O O . ALA A 1 181 ? -31.725 5.696 44.164 1.00 37.62 181 ALA A O 1
ATOM 1361 N N . ALA A 1 182 ? -31.991 3.902 42.855 1.00 40.44 182 ALA A N 1
ATOM 1362 C CA . ALA A 1 182 ? -30.765 4.100 42.100 1.00 40.44 182 ALA A CA 1
ATOM 1363 C C . ALA A 1 182 ? -31.017 5.234 41.083 1.00 40.44 182 ALA A C 1
ATOM 1365 O O . ALA A 1 182 ? -32.047 5.197 40.395 1.00 40.44 182 ALA A O 1
ATOM 1366 N N . PRO A 1 183 ? -30.118 6.227 40.936 1.00 39.28 183 PRO A N 1
ATOM 1367 C CA . PRO A 1 183 ? -30.262 7.248 39.911 1.00 39.28 183 PRO A CA 1
ATOM 1368 C C . PRO A 1 183 ? -30.093 6.582 38.545 1.00 39.28 183 PRO A C 1
ATOM 1370 O O . PRO A 1 183 ? -28.990 6.218 38.141 1.00 39.28 183 PRO A O 1
ATOM 1373 N N . ARG A 1 184 ? -31.197 6.403 37.817 1.00 35.31 184 ARG A N 1
ATOM 1374 C CA . ARG A 1 184 ? -31.147 6.101 36.387 1.00 35.31 184 ARG A CA 1
ATOM 1375 C C . ARG A 1 184 ? -30.902 7.409 35.653 1.00 35.31 184 ARG A C 1
ATOM 1377 O O . ARG A 1 184 ? -31.834 8.137 35.322 1.00 35.31 184 ARG A O 1
ATOM 1384 N N . THR A 1 185 ? -29.630 7.703 35.420 1.00 37.50 185 THR A N 1
ATOM 1385 C CA . THR A 1 185 ? -29.227 8.604 34.349 1.00 37.50 185 THR A CA 1
ATOM 1386 C C . THR A 1 185 ? -29.679 8.018 33.012 1.00 37.50 185 THR A C 1
ATOM 1388 O O . THR A 1 185 ? -29.587 6.820 32.744 1.00 37.50 185 THR A O 1
ATOM 1391 N N . SER A 1 186 ? -30.243 8.900 32.197 1.00 39.62 186 SER A N 1
ATOM 1392 C CA . SER A 1 186 ? -30.645 8.658 30.821 1.00 39.62 186 SER A CA 1
ATOM 1393 C C . SER A 1 186 ? -29.453 8.181 29.986 1.00 39.62 186 SER A C 1
ATOM 1395 O O . SER A 1 186 ? -28.471 8.903 29.837 1.00 39.62 186 SER A O 1
ATOM 1397 N N . ALA A 1 187 ? -29.563 6.991 29.401 1.00 35.59 187 ALA A N 1
ATOM 1398 C CA . ALA A 1 187 ? -28.856 6.636 28.180 1.00 35.59 187 ALA A CA 1
ATOM 1399 C C . ALA A 1 187 ? -29.844 5.903 27.266 1.00 35.59 187 ALA A C 1
ATOM 1401 O O . ALA A 1 187 ? -30.428 4.878 27.624 1.00 35.59 187 ALA A O 1
ATOM 1402 N N . ALA A 1 188 ? -30.084 6.513 26.111 1.00 36.28 188 ALA A N 1
ATOM 1403 C CA . ALA A 1 188 ? -31.083 6.146 25.127 1.00 36.28 188 ALA A CA 1
ATOM 1404 C C . ALA A 1 188 ? -30.925 4.704 24.616 1.00 36.28 188 ALA A C 1
ATOM 1406 O O . ALA A 1 188 ? -29.865 4.303 24.140 1.00 36.28 188 ALA A O 1
ATOM 1407 N N . ARG A 1 189 ? -32.031 3.954 24.634 1.00 37.75 189 ARG A N 1
ATOM 1408 C CA . ARG A 1 189 ? -32.207 2.708 23.881 1.00 37.75 189 ARG A CA 1
ATOM 1409 C C . ARG A 1 189 ? -33.174 2.995 22.723 1.00 37.75 189 ARG A C 1
ATOM 1411 O O . ARG A 1 189 ? -34.282 3.452 23.003 1.00 37.75 189 ARG A O 1
ATOM 1418 N N . PRO A 1 190 ? -32.806 2.762 21.450 1.00 40.12 190 PRO A N 1
ATOM 1419 C CA . PRO A 1 190 ? -33.723 2.972 20.332 1.00 40.12 190 PRO A CA 1
ATOM 1420 C C . PRO A 1 190 ? -34.875 1.948 20.339 1.00 40.12 190 PRO A C 1
ATOM 1422 O O . PRO A 1 190 ? -34.691 0.826 20.824 1.00 40.12 190 PRO A O 1
ATOM 1425 N N . PRO A 1 191 ? -36.054 2.310 19.801 1.00 38.81 191 PRO A N 1
ATOM 1426 C CA . PRO A 1 191 ? -37.286 1.537 19.930 1.00 38.81 191 PRO A CA 1
ATOM 1427 C C . PRO A 1 191 ? -37.317 0.322 18.990 1.00 38.81 191 PRO A C 1
ATOM 1429 O O . PRO A 1 191 ? -37.019 0.432 17.801 1.00 38.81 191 PRO A O 1
ATOM 1432 N N . GLN A 1 192 ? -37.742 -0.834 19.509 1.00 31.91 192 GLN A N 1
ATOM 1433 C CA . GLN A 1 192 ? -38.162 -1.981 18.699 1.00 31.91 192 GLN A CA 1
ATOM 1434 C C . GLN A 1 192 ? -39.675 -1.898 18.461 1.00 31.91 192 GLN A C 1
ATOM 1436 O O . GLN A 1 192 ? -40.462 -1.916 19.405 1.00 31.91 192 GLN A O 1
ATOM 1441 N N . MET A 1 193 ? -40.056 -1.778 17.188 1.00 36.72 193 MET A N 1
ATOM 1442 C CA . MET A 1 193 ? -41.431 -1.855 16.684 1.00 36.72 193 MET A CA 1
ATOM 1443 C C . MET A 1 193 ? -41.784 -3.285 16.224 1.00 36.72 193 MET A C 1
ATOM 1445 O O . MET A 1 193 ? -40.878 -4.103 16.039 1.00 36.72 193 MET A O 1
ATOM 1449 N N . PRO A 1 194 ? -43.085 -3.591 16.042 1.00 38.94 194 PRO A N 1
ATOM 1450 C CA . PRO A 1 194 ? -43.598 -4.940 15.826 1.00 38.94 194 PRO A CA 1
ATOM 1451 C C . PRO A 1 194 ? -43.223 -5.517 14.460 1.00 38.94 194 PRO A C 1
ATOM 1453 O O . PRO A 1 194 ? -43.067 -4.811 13.466 1.00 38.94 194 PRO A O 1
ATOM 1456 N N . THR A 1 195 ? -43.130 -6.840 14.432 1.00 44.16 195 THR A N 1
ATOM 1457 C CA . THR A 1 195 ? -42.896 -7.683 13.264 1.00 44.16 195 THR A CA 1
ATOM 1458 C C . THR A 1 195 ? -44.088 -7.665 12.307 1.00 44.16 195 THR A C 1
ATOM 1460 O O . THR A 1 195 ? -45.137 -8.186 12.669 1.00 44.16 195 THR A O 1
ATOM 1463 N N . ASP A 1 196 ? -43.912 -7.154 11.083 1.00 32.28 196 ASP A N 1
ATOM 1464 C CA . ASP A 1 196 ? -44.273 -7.902 9.871 1.00 32.28 196 ASP A CA 1
ATOM 1465 C C . ASP A 1 196 ? -43.768 -7.272 8.554 1.00 32.28 196 ASP A C 1
ATOM 1467 O O . ASP A 1 196 ? -43.750 -6.057 8.381 1.00 32.28 196 ASP A O 1
ATOM 1471 N N . LYS A 1 197 ? -43.451 -8.164 7.604 1.00 34.81 197 LYS A N 1
ATOM 1472 C CA . LYS A 1 197 ? -43.219 -7.982 6.150 1.00 34.81 197 LYS A CA 1
ATOM 1473 C C . LYS A 1 197 ? -41.896 -7.369 5.638 1.00 34.81 197 LYS A C 1
ATOM 1475 O O . LYS A 1 197 ? -41.740 -6.175 5.421 1.00 34.81 197 LYS A O 1
ATOM 1480 N N . LYS A 1 198 ? -41.013 -8.308 5.259 1.00 40.78 198 LYS A N 1
ATOM 1481 C CA . LYS A 1 198 ? -40.125 -8.338 4.073 1.00 40.78 198 LYS A CA 1
ATOM 1482 C C . LYS A 1 198 ? -39.410 -7.029 3.703 1.00 40.78 198 LYS A C 1
ATOM 1484 O O . LYS A 1 198 ? -39.750 -6.371 2.728 1.00 40.78 198 LYS A O 1
ATOM 1489 N N . SER A 1 199 ? -38.283 -6.786 4.361 1.00 30.69 199 SER A N 1
ATOM 1490 C CA . SER A 1 199 ? -37.145 -6.116 3.732 1.00 30.69 199 SER A CA 1
ATOM 1491 C C . SER A 1 199 ? -35.891 -6.911 4.088 1.00 30.69 199 SER A C 1
ATOM 1493 O O . SER A 1 199 ? -35.498 -6.968 5.253 1.00 30.69 199 SER A O 1
ATOM 1495 N N . LYS A 1 200 ? -35.324 -7.626 3.105 1.00 37.81 200 LYS A N 1
ATOM 1496 C CA . LYS A 1 200 ? -34.041 -8.325 3.249 1.00 37.81 200 LYS A CA 1
ATOM 1497 C C . LYS A 1 200 ? -32.956 -7.257 3.396 1.00 37.81 200 LYS A C 1
ATOM 1499 O O . LYS A 1 200 ? -32.444 -6.744 2.407 1.00 37.81 200 LYS A O 1
ATOM 1504 N N . LYS A 1 201 ? -32.649 -6.899 4.642 1.00 32.34 201 LYS A N 1
ATOM 1505 C CA . LYS A 1 201 ? -31.467 -6.115 4.987 1.00 32.34 201 LYS A CA 1
ATOM 1506 C C . LYS A 1 201 ? -30.233 -6.996 4.824 1.00 32.34 201 LYS A C 1
ATOM 1508 O O . LYS A 1 201 ? -30.073 -7.984 5.533 1.00 32.34 201 LYS A O 1
ATOM 1513 N N . ALA A 1 202 ? -29.388 -6.592 3.883 1.00 42.69 202 ALA A N 1
ATOM 1514 C CA . ALA A 1 202 ? -27.964 -6.867 3.879 1.00 42.69 202 ALA A CA 1
ATOM 1515 C C . ALA A 1 202 ? -27.366 -6.479 5.242 1.00 42.69 202 ALA A C 1
ATOM 1517 O O . ALA A 1 202 ? -27.622 -5.380 5.740 1.00 42.69 202 ALA A O 1
ATOM 1518 N N . GLY A 1 203 ? -26.610 -7.389 5.852 1.00 35.50 203 GLY A N 1
ATOM 1519 C CA . GLY A 1 203 ? -25.917 -7.127 7.109 1.00 35.50 203 GLY A CA 1
ATOM 1520 C C . GLY A 1 203 ? -25.721 -8.376 7.955 1.00 35.50 203 GLY A C 1
ATOM 1521 O O . GLY A 1 203 ? -26.572 -8.710 8.773 1.00 35.50 203 GLY A O 1
ATOM 1522 N N . GLY A 1 204 ? -24.554 -9.003 7.797 1.00 41.25 204 GLY A N 1
ATOM 1523 C CA . GLY A 1 204 ? -23.958 -9.850 8.827 1.00 41.25 204 GLY A CA 1
ATOM 1524 C C . GLY A 1 204 ? -24.296 -11.332 8.733 1.00 41.25 204 GLY A C 1
ATOM 1525 O O . GLY A 1 204 ? -25.233 -11.792 9.383 1.00 41.25 204 GLY A O 1
ATOM 1526 N N . LYS A 1 205 ? -23.460 -12.054 7.975 1.00 43.19 205 LYS A N 1
ATOM 1527 C CA . LYS A 1 205 ? -22.869 -13.380 8.263 1.00 43.19 205 LYS A CA 1
ATOM 1528 C C . LYS A 1 205 ? -22.503 -14.052 6.940 1.00 43.19 205 LYS A C 1
ATOM 1530 O O . LYS A 1 205 ? -23.137 -15.013 6.522 1.00 43.19 205 LYS A O 1
ATOM 1535 N N . TRP A 1 206 ? -21.469 -13.528 6.288 1.00 55.88 206 TRP A N 1
ATOM 1536 C CA . TRP A 1 206 ? -20.646 -14.369 5.426 1.00 55.88 206 TRP A CA 1
ATOM 1537 C C . TRP A 1 206 ? -19.910 -15.306 6.374 1.00 55.88 206 TRP A C 1
ATOM 1539 O O . TRP A 1 206 ? -19.192 -14.839 7.263 1.00 55.88 206 TRP A O 1
ATOM 1549 N N . ALA A 1 207 ? -20.188 -16.604 6.300 1.00 58.25 207 ALA A N 1
ATOM 1550 C CA . ALA A 1 207 ? -19.487 -17.542 7.150 1.00 58.25 207 ALA A CA 1
ATOM 1551 C C . ALA A 1 207 ? -18.028 -17.532 6.694 1.00 58.25 207 ALA A C 1
ATOM 1553 O O . ALA A 1 207 ? -17.744 -17.748 5.523 1.00 58.25 207 ALA A O 1
ATOM 1554 N N . LEU A 1 208 ? -17.099 -17.297 7.614 1.00 59.97 208 LEU A N 1
ATOM 1555 C CA . LEU A 1 208 ? -15.675 -17.600 7.454 1.00 59.97 208 LEU A CA 1
ATOM 1556 C C . LEU A 1 208 ? -15.442 -18.910 6.667 1.00 59.97 208 LEU A C 1
ATOM 1558 O O . LEU A 1 208 ? -14.543 -19.000 5.838 1.00 59.97 208 LEU A O 1
ATOM 1562 N N . SER A 1 209 ? -16.310 -19.900 6.889 1.00 64.69 209 SER A N 1
ATOM 1563 C CA . SER A 1 209 ? -16.375 -21.168 6.166 1.00 64.69 209 SER A CA 1
ATOM 1564 C C . SER A 1 209 ? -16.550 -21.029 4.647 1.00 64.69 209 SER A C 1
ATOM 1566 O O . SER A 1 209 ? -15.909 -21.778 3.920 1.00 64.69 209 SER A O 1
ATOM 1568 N N . ASP A 1 210 ? -17.354 -20.087 4.148 1.00 69.06 210 ASP A N 1
ATOM 1569 C CA . ASP A 1 210 ? -17.550 -19.852 2.708 1.00 69.06 210 ASP A CA 1
ATOM 1570 C C . ASP A 1 210 ? -16.299 -19.244 2.063 1.00 69.06 210 ASP A C 1
ATOM 1572 O O . ASP A 1 210 ? -15.915 -19.650 0.969 1.00 69.06 210 ASP A O 1
ATOM 1576 N N . LEU A 1 211 ? -15.605 -18.338 2.767 1.00 68.44 211 LEU A N 1
ATOM 1577 C CA . LEU A 1 211 ? -14.324 -17.776 2.320 1.00 68.44 211 LEU A CA 1
ATOM 1578 C C . LEU A 1 211 ? -13.251 -18.867 2.271 1.00 68.44 211 LEU A C 1
ATOM 1580 O O . LEU A 1 211 ? -12.592 -19.042 1.252 1.00 68.44 211 LEU A O 1
ATOM 1584 N N . LEU A 1 212 ? -13.118 -19.661 3.336 1.00 74.19 212 LEU A N 1
ATOM 1585 C CA . LEU A 1 212 ? -12.174 -20.781 3.363 1.00 74.19 212 LEU A CA 1
ATOM 1586 C C . LEU A 1 212 ? -12.507 -21.835 2.296 1.00 74.19 212 LEU A C 1
ATOM 1588 O O . LEU A 1 212 ? -11.603 -22.454 1.739 1.00 74.19 212 LEU A O 1
ATOM 1592 N N . THR A 1 213 ? -13.788 -22.019 1.972 1.00 76.00 213 THR A N 1
ATOM 1593 C CA . THR A 1 213 ? -14.221 -22.903 0.881 1.00 76.00 213 THR A CA 1
ATOM 1594 C C . THR A 1 213 ? -13.864 -22.325 -0.490 1.00 76.00 213 THR A C 1
ATOM 1596 O O . THR A 1 213 ? -13.418 -23.074 -1.356 1.00 76.00 213 THR A O 1
ATOM 1599 N N . ALA A 1 214 ? -14.002 -21.011 -0.692 1.00 70.31 214 ALA A N 1
ATOM 1600 C CA . ALA A 1 214 ? -13.559 -20.329 -1.909 1.00 70.31 214 ALA A CA 1
ATOM 1601 C C . ALA A 1 214 ? -12.030 -20.396 -2.074 1.00 70.31 214 ALA A C 1
ATOM 1603 O O . ALA A 1 214 ? -11.553 -20.788 -3.137 1.00 70.31 214 ALA A O 1
ATOM 1604 N N . ALA A 1 215 ? -11.276 -20.164 -0.996 1.00 71.31 215 ALA A N 1
ATOM 1605 C CA . ALA A 1 215 ? -9.820 -20.276 -0.981 1.00 71.31 215 ALA A CA 1
ATOM 1606 C C . ALA A 1 215 ? -9.321 -21.701 -1.269 1.00 71.31 215 ALA A C 1
ATOM 1608 O O . ALA A 1 215 ? -8.391 -21.900 -2.045 1.00 71.31 215 ALA A O 1
ATOM 1609 N N . ARG A 1 216 ? -9.997 -22.720 -0.724 1.00 71.94 216 ARG A N 1
ATOM 1610 C CA . ARG A 1 216 ? -9.732 -24.133 -1.056 1.00 71.94 216 ARG A CA 1
ATOM 1611 C C . ARG A 1 216 ? -10.141 -24.528 -2.472 1.00 71.94 216 ARG A C 1
ATOM 1613 O O . ARG A 1 216 ? -9.793 -25.615 -2.912 1.00 71.94 216 ARG A O 1
ATOM 1620 N N . LYS A 1 217 ? -10.956 -23.723 -3.152 1.00 69.00 217 LYS A N 1
ATOM 1621 C CA . LYS A 1 217 ? -11.372 -23.966 -4.536 1.00 69.00 217 LYS A CA 1
ATOM 1622 C C . LYS A 1 217 ? -10.419 -23.297 -5.527 1.00 69.00 217 LYS A C 1
ATOM 1624 O O . LYS A 1 217 ? -10.285 -23.799 -6.643 1.00 69.00 217 LYS A O 1
ATOM 1629 N N . SER A 1 218 ? -9.790 -22.180 -5.150 1.00 59.81 218 SER A N 1
ATOM 1630 C CA . SER A 1 218 ? -8.808 -21.486 -5.989 1.00 59.81 218 SER A CA 1
ATOM 1631 C C . SER A 1 218 ? -7.441 -22.170 -5.993 1.00 59.81 218 SER A C 1
ATOM 1633 O O . SER A 1 218 ? -6.784 -22.181 -7.035 1.00 59.81 218 SER A O 1
ATOM 1635 N N . GLU A 1 219 ? -7.056 -22.836 -4.903 1.00 55.94 219 GLU A N 1
ATOM 1636 C CA . GLU A 1 219 ? -6.006 -23.853 -4.934 1.00 55.94 219 GLU A CA 1
ATOM 1637 C C . GLU A 1 219 ? -6.632 -25.223 -5.236 1.00 55.94 219 GLU A C 1
ATOM 1639 O O . GLU A 1 219 ? -7.376 -25.773 -4.431 1.00 55.94 219 GLU A O 1
ATOM 1644 N N . GLY A 1 220 ? -6.362 -25.799 -6.416 1.00 51.19 220 GLY A N 1
ATOM 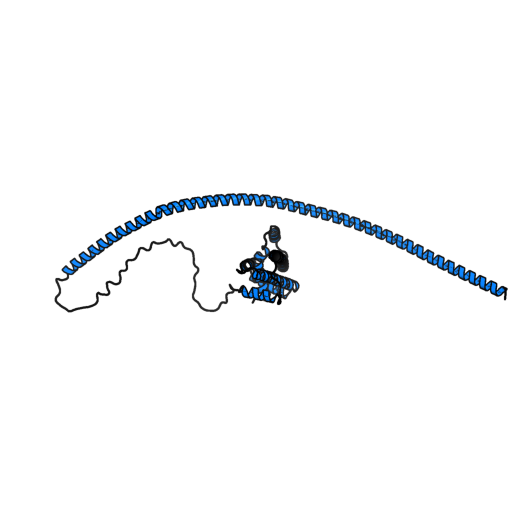1645 C CA . GLY A 1 220 ? -6.666 -27.217 -6.684 1.00 51.19 220 GLY A CA 1
ATOM 1646 C C . GLY A 1 220 ? -6.012 -28.134 -5.634 1.00 51.19 220 GLY A C 1
ATOM 1647 O O . GLY A 1 220 ? -5.247 -27.634 -4.819 1.00 51.19 220 GLY A O 1
ATOM 1648 N N . PRO A 1 221 ? -6.267 -29.460 -5.618 1.00 42.19 221 PRO A N 1
ATOM 1649 C CA . PRO A 1 221 ? -5.850 -30.351 -4.529 1.00 42.19 221 PRO A CA 1
ATOM 1650 C C . PRO A 1 221 ? -4.317 -30.416 -4.411 1.00 42.19 221 PRO A C 1
ATOM 1652 O O . PRO A 1 221 ? -3.665 -31.305 -4.956 1.00 42.19 221 PRO A O 1
ATOM 1655 N N . ALA A 1 222 ? -3.739 -29.444 -3.714 1.00 44.00 222 ALA A N 1
ATOM 1656 C CA . ALA A 1 222 ? -2.319 -29.264 -3.541 1.00 44.00 222 ALA A CA 1
ATOM 1657 C C . ALA A 1 222 ? -1.949 -29.931 -2.225 1.00 44.00 222 ALA A C 1
ATOM 1659 O O . ALA A 1 222 ? -2.361 -29.545 -1.136 1.00 44.00 222 ALA A O 1
ATOM 1660 N N . THR A 1 223 ? -1.208 -31.020 -2.361 1.00 46.19 223 THR A N 1
ATOM 1661 C CA . THR A 1 223 ? -0.615 -31.756 -1.250 1.00 46.19 223 THR A CA 1
ATOM 1662 C C . THR A 1 223 ? 0.658 -31.014 -0.837 1.00 46.19 223 THR A C 1
ATOM 1664 O O . THR A 1 223 ? 1.761 -31.515 -1.047 1.00 46.19 223 THR A O 1
ATOM 1667 N N . GLU A 1 224 ? 0.535 -29.778 -0.349 1.00 50.22 224 GLU A N 1
ATOM 1668 C CA . GLU A 1 224 ? 1.684 -29.023 0.158 1.00 50.22 224 GLU A CA 1
ATOM 1669 C C . GLU A 1 224 ? 1.948 -29.421 1.615 1.00 50.22 224 GLU A C 1
ATOM 1671 O O . GLU A 1 224 ? 1.051 -29.502 2.454 1.00 50.22 224 GLU A O 1
ATOM 1676 N N . LYS A 1 225 ? 3.202 -29.790 1.897 1.00 53.59 225 LYS A N 1
ATOM 1677 C CA . LYS A 1 225 ? 3.657 -30.113 3.252 1.00 53.59 225 LYS A CA 1
ATOM 1678 C C . LYS A 1 225 ? 3.513 -28.872 4.141 1.00 53.59 225 LYS A C 1
ATOM 1680 O O . LYS A 1 225 ? 3.713 -27.769 3.641 1.00 53.59 225 LYS A O 1
ATOM 1685 N N . PRO A 1 226 ? 3.256 -29.041 5.451 1.00 55.56 226 PRO A N 1
ATOM 1686 C CA . PRO A 1 226 ? 3.200 -27.915 6.375 1.00 55.56 226 PRO A CA 1
ATOM 1687 C C . PRO A 1 226 ? 4.506 -27.115 6.297 1.00 55.56 226 PRO A C 1
ATOM 1689 O O . PRO A 1 226 ? 5.578 -27.650 6.579 1.00 55.56 226 PRO A O 1
ATOM 1692 N N . LEU A 1 227 ? 4.393 -25.856 5.871 1.00 59.25 227 LEU A N 1
ATOM 1693 C CA . LEU A 1 227 ? 5.498 -24.907 5.754 1.00 59.25 227 LEU A CA 1
ATOM 1694 C C . LEU A 1 227 ? 6.097 -24.613 7.135 1.00 59.25 227 LEU A C 1
ATOM 1696 O O . LEU A 1 227 ? 5.366 -24.521 8.130 1.00 59.25 227 LEU A O 1
ATOM 1700 N N . ASP A 1 228 ? 7.414 -24.414 7.197 1.00 69.62 228 ASP A N 1
ATOM 1701 C CA . ASP A 1 228 ? 8.106 -23.988 8.417 1.00 69.62 228 ASP A CA 1
ATOM 1702 C C . ASP A 1 228 ? 7.683 -22.566 8.836 1.00 69.62 228 ASP A C 1
ATOM 1704 O O . ASP A 1 228 ? 7.232 -21.752 8.031 1.00 69.62 228 ASP A O 1
ATOM 1708 N N . GLU A 1 229 ? 7.814 -22.228 10.125 1.00 65.81 229 GLU A N 1
ATOM 1709 C CA . GLU A 1 229 ? 7.276 -20.968 10.682 1.00 65.81 229 GLU A CA 1
ATOM 1710 C C . GLU A 1 229 ? 7.938 -19.721 10.079 1.00 65.81 229 GLU A C 1
ATOM 1712 O O . GLU A 1 229 ? 7.303 -18.685 9.871 1.00 65.81 229 GLU A O 1
ATOM 1717 N N . GLN A 1 230 ? 9.220 -19.832 9.738 1.00 67.69 230 GLN A N 1
ATOM 1718 C CA . GLN A 1 230 ? 9.960 -18.769 9.063 1.00 67.69 230 GLN A CA 1
ATOM 1719 C C . GLN A 1 230 ? 9.558 -18.625 7.588 1.00 67.69 230 GLN A C 1
ATOM 1721 O O . GLN A 1 230 ? 9.503 -17.504 7.079 1.00 67.69 230 GLN A O 1
ATOM 1726 N N . GLU A 1 231 ? 9.243 -19.728 6.907 1.00 71.81 231 GLU A N 1
ATOM 1727 C CA . GLU A 1 231 ? 8.789 -19.715 5.512 1.00 71.81 231 GLU A CA 1
ATOM 1728 C C . GLU A 1 231 ? 7.359 -19.188 5.386 1.00 71.81 231 GLU A C 1
ATOM 1730 O O . GLU A 1 231 ? 7.080 -18.396 4.484 1.00 71.81 231 GLU A O 1
ATOM 1735 N N . PHE A 1 232 ? 6.479 -19.531 6.332 1.00 69.94 232 PHE A N 1
ATOM 1736 C CA . PHE A 1 232 ? 5.130 -18.976 6.424 1.00 69.94 232 PHE A CA 1
ATOM 1737 C C . PHE A 1 232 ? 5.158 -17.456 6.602 1.00 69.94 232 PHE A C 1
ATOM 1739 O O . PHE A 1 232 ? 4.478 -16.737 5.869 1.00 69.94 232 PHE A O 1
ATOM 1746 N N . ASN A 1 233 ? 5.969 -16.951 7.538 1.00 74.44 233 ASN A N 1
ATOM 1747 C CA . ASN A 1 233 ? 6.062 -15.514 7.794 1.00 74.44 233 ASN A CA 1
ATOM 1748 C C . ASN A 1 233 ? 6.593 -14.759 6.569 1.00 74.44 233 ASN A C 1
ATOM 1750 O O . ASN A 1 233 ? 6.024 -13.742 6.180 1.00 74.44 233 ASN A O 1
ATOM 1754 N N . ARG A 1 234 ? 7.636 -15.276 5.908 1.00 77.38 234 ARG A N 1
ATOM 1755 C CA . ARG A 1 234 ? 8.178 -14.673 4.678 1.00 77.38 234 ARG A CA 1
ATOM 1756 C C . ARG A 1 234 ? 7.173 -14.689 3.530 1.00 77.38 234 ARG A C 1
ATOM 1758 O O . ARG A 1 234 ? 6.978 -13.665 2.883 1.00 77.38 234 ARG A O 1
ATOM 1765 N N . THR A 1 235 ? 6.512 -15.822 3.313 1.00 76.50 235 THR A N 1
ATOM 1766 C CA . THR A 1 235 ? 5.516 -15.986 2.246 1.00 76.50 235 THR A CA 1
ATOM 1767 C C . THR A 1 235 ? 4.297 -15.096 2.485 1.00 76.50 235 THR A C 1
ATOM 1769 O O . THR A 1 235 ? 3.849 -14.411 1.571 1.00 76.50 235 THR A O 1
ATOM 1772 N N . SER A 1 236 ? 3.799 -15.026 3.721 1.00 76.75 236 SER A N 1
ATOM 1773 C CA . SER A 1 236 ? 2.662 -14.172 4.090 1.00 76.75 236 SER A CA 1
ATOM 1774 C C . SER A 1 236 ? 2.993 -12.689 3.939 1.00 76.75 236 SER A C 1
ATOM 1776 O O . SER A 1 236 ? 2.200 -11.944 3.370 1.00 76.75 236 SER A O 1
ATOM 1778 N N . LEU A 1 237 ? 4.182 -12.257 4.377 1.00 80.56 237 LEU A N 1
ATOM 1779 C CA . LEU A 1 237 ? 4.650 -10.880 4.183 1.00 80.56 237 LEU A CA 1
ATOM 1780 C C . LEU A 1 237 ? 4.747 -10.515 2.698 1.00 80.56 237 LEU A C 1
ATOM 1782 O O . LEU A 1 237 ? 4.286 -9.445 2.310 1.00 80.56 237 LEU A O 1
ATOM 1786 N N . HIS A 1 238 ? 5.277 -11.415 1.870 1.00 80.31 238 HIS A N 1
ATOM 1787 C CA . HIS A 1 238 ? 5.382 -11.196 0.429 1.00 80.31 238 HIS A CA 1
ATOM 1788 C C . HIS A 1 238 ? 4.010 -11.124 -0.263 1.00 80.31 238 HIS A C 1
ATOM 1790 O O . HIS A 1 238 ? 3.783 -10.273 -1.126 1.00 80.31 238 HIS A O 1
ATOM 1796 N N . ILE A 1 239 ? 3.059 -11.976 0.139 1.00 82.19 239 ILE A N 1
ATOM 1797 C CA . ILE A 1 239 ? 1.680 -11.925 -0.365 1.00 82.19 239 ILE A CA 1
ATOM 1798 C C . ILE A 1 239 ? 1.012 -10.607 0.044 1.00 82.19 239 ILE A C 1
ATOM 1800 O O . ILE A 1 239 ? 0.368 -9.973 -0.788 1.00 82.19 239 ILE A O 1
ATOM 1804 N N . ILE A 1 240 ? 1.200 -10.157 1.289 1.00 81.75 240 ILE A N 1
ATOM 1805 C CA . ILE A 1 240 ? 0.667 -8.877 1.775 1.00 81.75 240 ILE A CA 1
ATOM 1806 C C . ILE A 1 240 ? 1.251 -7.699 0.985 1.00 81.75 240 ILE A C 1
ATOM 1808 O O . ILE A 1 240 ? 0.502 -6.811 0.587 1.00 81.75 240 ILE A O 1
ATOM 1812 N N . GLU A 1 241 ? 2.557 -7.692 0.720 1.00 80.25 241 GLU A N 1
ATOM 1813 C CA . GLU A 1 241 ? 3.218 -6.656 -0.084 1.00 80.25 241 GLU A CA 1
ATOM 1814 C C . GLU A 1 241 ? 2.684 -6.628 -1.526 1.00 80.25 241 GLU A C 1
ATOM 1816 O O . GLU A 1 241 ? 2.351 -5.570 -2.060 1.00 80.25 241 GLU A O 1
ATOM 1821 N N . THR A 1 242 ? 2.494 -7.804 -2.129 1.00 81.62 242 THR A N 1
ATOM 1822 C CA . THR A 1 242 ? 1.915 -7.929 -3.476 1.00 81.62 242 THR A CA 1
ATOM 1823 C C . THR A 1 242 ? 0.459 -7.454 -3.514 1.00 81.62 242 THR A C 1
ATOM 1825 O O . THR A 1 242 ? 0.063 -6.743 -4.436 1.00 81.62 242 THR A O 1
ATOM 1828 N N . LEU A 1 243 ? -0.341 -7.805 -2.501 1.00 83.00 243 LEU A N 1
ATOM 1829 C CA . LEU A 1 243 ? -1.718 -7.327 -2.347 1.00 83.00 243 LEU A CA 1
ATOM 1830 C C . LEU A 1 243 ? -1.775 -5.806 -2.198 1.00 83.00 243 LEU A C 1
ATOM 1832 O O . LEU A 1 243 ? -2.681 -5.176 -2.733 1.00 83.00 243 LEU A O 1
ATOM 1836 N N . GLN A 1 244 ? -0.812 -5.210 -1.494 1.00 75.25 244 GLN A N 1
ATOM 1837 C CA . GLN A 1 244 ? -0.726 -3.760 -1.322 1.00 75.25 244 GLN A CA 1
ATOM 1838 C C . GLN A 1 244 ? -0.377 -3.048 -2.630 1.00 75.25 244 GLN A C 1
ATOM 1840 O O . GLN A 1 244 ? -1.021 -2.051 -2.945 1.00 75.25 244 GLN A O 1
ATOM 1845 N N . SER A 1 245 ? 0.568 -3.575 -3.416 1.00 82.06 245 SER A N 1
ATOM 1846 C CA . SER A 1 245 ? 0.858 -3.050 -4.759 1.00 82.06 245 SER A CA 1
ATOM 1847 C C . SER A 1 245 ? -0.379 -3.112 -5.655 1.00 82.06 245 SER A C 1
ATOM 1849 O O . SER A 1 245 ? -0.768 -2.105 -6.236 1.00 82.06 245 SER A O 1
ATOM 1851 N N . LEU A 1 246 ? -1.057 -4.264 -5.690 1.00 78.12 246 LEU A N 1
ATOM 1852 C CA . LEU A 1 246 ? -2.279 -4.435 -6.479 1.00 78.12 246 LEU A CA 1
ATOM 1853 C C . LEU A 1 246 ? -3.409 -3.518 -6.004 1.00 78.12 246 LEU A C 1
ATOM 1855 O O . LEU A 1 246 ? -4.162 -3.012 -6.822 1.00 78.12 246 LEU A O 1
ATOM 1859 N N . ALA A 1 247 ? -3.531 -3.262 -4.699 1.00 76.25 247 ALA A N 1
ATOM 1860 C CA . ALA A 1 247 ? -4.515 -2.313 -4.188 1.00 76.25 247 ALA A CA 1
ATOM 1861 C C . ALA A 1 247 ? -4.264 -0.885 -4.702 1.00 76.25 247 ALA A C 1
ATOM 1863 O O . ALA A 1 247 ? -5.223 -0.166 -4.970 1.00 76.25 247 ALA A O 1
ATOM 1864 N N . VAL A 1 248 ? -2.999 -0.483 -4.865 1.00 75.62 248 VAL A N 1
ATOM 1865 C CA . VAL A 1 248 ? -2.627 0.814 -5.457 1.00 75.62 248 VAL A CA 1
ATOM 1866 C C . VAL A 1 248 ? -2.936 0.841 -6.953 1.00 75.62 248 VAL A C 1
ATOM 1868 O O . VAL A 1 248 ? -3.496 1.822 -7.440 1.00 75.62 248 VAL A O 1
ATOM 1871 N N . ASP A 1 249 ? -2.619 -0.234 -7.676 1.00 75.19 249 ASP A N 1
ATOM 1872 C CA . ASP A 1 249 ? -2.936 -0.350 -9.102 1.00 75.19 249 ASP A CA 1
ATOM 1873 C C . ASP A 1 249 ? -4.452 -0.299 -9.346 1.00 75.19 249 ASP A C 1
ATOM 1875 O O . ASP A 1 249 ? -4.908 0.407 -10.246 1.00 75.19 249 ASP A O 1
ATOM 1879 N N . LEU A 1 250 ? -5.242 -0.950 -8.485 1.00 75.12 250 LEU A N 1
ATOM 1880 C CA . LEU A 1 250 ? -6.704 -0.907 -8.510 1.00 75.12 250 LEU A CA 1
ATOM 1881 C C . LEU A 1 250 ? -7.256 0.484 -8.163 1.00 75.12 250 LEU A C 1
ATOM 1883 O O . LEU A 1 250 ? -8.172 0.939 -8.840 1.00 75.12 250 LEU A O 1
ATOM 1887 N N . ASP A 1 251 ? -6.706 1.182 -7.165 1.00 74.56 251 ASP A N 1
ATOM 1888 C CA . ASP A 1 251 ? -7.103 2.562 -6.826 1.00 74.56 251 ASP A CA 1
ATOM 1889 C C . ASP A 1 251 ? -6.835 3.520 -8.001 1.00 74.56 251 ASP A C 1
ATOM 1891 O O . ASP A 1 251 ? -7.698 4.309 -8.385 1.00 74.56 251 ASP A O 1
ATOM 1895 N N . ARG A 1 252 ? -5.670 3.382 -8.651 1.00 70.81 252 ARG A N 1
ATOM 1896 C CA . ARG A 1 252 ? -5.298 4.160 -9.844 1.00 70.81 252 ARG A CA 1
ATOM 1897 C C . ARG A 1 252 ? -6.147 3.816 -11.063 1.00 70.81 252 ARG A C 1
ATOM 1899 O O . ARG A 1 252 ? -6.398 4.677 -11.898 1.00 70.81 252 ARG A O 1
ATOM 1906 N N . ALA A 1 253 ? -6.558 2.563 -11.194 1.00 70.31 253 ALA A N 1
ATOM 1907 C CA . ALA A 1 253 ? -7.490 2.162 -12.229 1.00 70.31 253 ALA A CA 1
ATOM 1908 C C . ALA A 1 253 ? -8.866 2.802 -11.966 1.00 70.31 253 ALA A C 1
ATOM 1910 O O . ALA A 1 253 ? -9.481 3.345 -12.875 1.00 70.31 253 ALA A O 1
ATOM 1911 N N . LEU A 1 254 ? -9.332 2.822 -10.717 1.00 67.56 254 LEU A N 1
ATOM 1912 C CA . LEU A 1 254 ? -10.657 3.326 -10.350 1.00 67.56 254 LEU A CA 1
ATOM 1913 C C . LEU A 1 254 ? -10.820 4.861 -10.446 1.00 67.56 254 LEU A C 1
ATOM 1915 O O . LEU A 1 254 ? -11.946 5.306 -10.660 1.00 67.56 254 LEU A O 1
ATOM 1919 N N . GLU A 1 255 ? -9.752 5.670 -10.361 1.00 65.75 255 GLU A N 1
ATOM 1920 C CA . GLU A 1 255 ? -9.815 7.148 -10.436 1.00 65.75 255 GLU A CA 1
ATOM 1921 C C . GLU A 1 255 ? -8.695 7.797 -11.291 1.00 65.75 255 GLU A C 1
ATOM 1923 O O . GLU A 1 255 ? -7.576 7.298 -11.389 1.00 65.75 255 GLU A O 1
ATOM 1928 N N . GLN A 1 256 ? -8.955 8.988 -11.863 1.00 49.78 256 GLN A N 1
ATOM 1929 C CA . GLN A 1 256 ? -7.925 9.839 -12.489 1.00 49.78 256 GLN A CA 1
ATOM 1930 C C . GLN A 1 256 ? -6.995 10.442 -11.419 1.00 49.78 256 GLN A C 1
ATOM 1932 O O . GLN A 1 256 ? -7.182 11.572 -10.983 1.00 49.78 256 GLN A O 1
ATOM 1937 N N . SER A 1 257 ? -5.956 9.689 -11.057 1.00 42.72 257 SER A N 1
ATOM 1938 C CA . SER A 1 257 ? -4.849 10.065 -10.165 1.00 42.72 257 SER A CA 1
ATOM 1939 C C . SER A 1 257 ? -5.188 10.101 -8.661 1.00 42.72 257 SER A C 1
ATOM 1941 O O . SER A 1 257 ? -6.024 10.896 -8.229 1.00 42.72 257 SER A O 1
ATOM 1943 N N . PRO A 1 258 ? -4.488 9.313 -7.819 1.00 50.22 258 PRO A N 1
ATOM 1944 C CA . PRO A 1 258 ? -4.668 9.371 -6.372 1.00 50.22 258 PRO A CA 1
ATOM 1945 C C . PRO A 1 258 ? -4.265 10.759 -5.828 1.00 50.22 258 PRO A C 1
ATOM 1947 O O . PRO A 1 258 ? -3.240 11.306 -6.250 1.00 50.22 258 PRO A O 1
ATOM 1950 N N . PRO A 1 259 ? -5.022 11.346 -4.879 1.00 52.22 259 PRO A N 1
ATOM 1951 C CA . PRO A 1 259 ? -4.641 12.579 -4.197 1.00 52.22 259 PRO A CA 1
ATOM 1952 C C . PRO A 1 259 ? -3.255 12.446 -3.555 1.00 52.22 259 PRO A C 1
ATOM 1954 O O . PRO A 1 259 ? -2.997 11.484 -2.825 1.00 52.22 259 PRO A O 1
ATOM 1957 N N . ALA A 1 260 ? -2.382 13.435 -3.774 1.00 47.59 260 ALA A N 1
ATOM 1958 C CA . ALA A 1 260 ? -1.005 13.451 -3.262 1.00 47.59 260 ALA A CA 1
ATOM 1959 C C . ALA A 1 260 ? -0.918 13.219 -1.738 1.00 47.59 260 ALA A C 1
ATOM 1961 O O . ALA A 1 260 ? 0.041 12.631 -1.245 1.00 47.59 260 ALA A O 1
ATOM 1962 N N . GLU A 1 261 ? -1.958 13.604 -0.997 1.00 48.44 261 GLU A N 1
ATOM 1963 C CA . GLU A 1 261 ? -2.078 13.419 0.451 1.00 48.44 261 GLU A CA 1
ATOM 1964 C C . GLU A 1 261 ? -2.149 11.942 0.882 1.00 48.44 261 GLU A C 1
ATOM 1966 O O . GLU A 1 261 ? -1.596 11.577 1.919 1.00 48.44 261 GLU A O 1
ATOM 1971 N N . LEU A 1 262 ? -2.787 11.058 0.104 1.00 54.34 262 LEU A N 1
ATOM 1972 C CA . LEU A 1 262 ? -2.842 9.621 0.424 1.00 54.34 262 LEU A CA 1
ATOM 1973 C C . LEU A 1 262 ? -1.499 8.949 0.150 1.00 54.34 262 LEU A C 1
ATOM 1975 O O . LEU A 1 262 ? -1.061 8.101 0.925 1.00 54.34 262 LEU A O 1
ATOM 1979 N N . TRP A 1 263 ? -0.832 9.376 -0.924 1.00 49.00 263 TRP A N 1
ATOM 1980 C CA . TRP A 1 263 ? 0.516 8.937 -1.264 1.00 49.00 263 TRP A CA 1
ATOM 1981 C C . TRP A 1 263 ? 1.521 9.349 -0.187 1.00 49.00 263 TRP A C 1
ATOM 1983 O O . TRP A 1 263 ? 2.330 8.538 0.254 1.00 49.00 263 TRP A O 1
ATOM 1993 N N . GLN A 1 264 ? 1.402 10.575 0.324 1.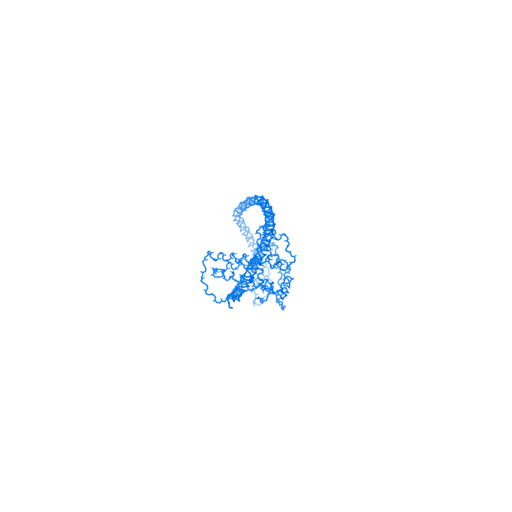00 51.19 264 GLN A N 1
ATOM 1994 C CA . GLN A 1 264 ? 2.221 11.077 1.422 1.00 51.19 264 GLN A CA 1
ATOM 1995 C C . GLN A 1 264 ? 1.987 10.292 2.723 1.00 51.19 264 GLN A C 1
ATOM 1997 O O . GLN A 1 264 ? 2.940 9.983 3.431 1.00 51.19 264 GLN A O 1
ATOM 2002 N N . ARG A 1 265 ? 0.743 9.898 3.025 1.00 61.97 265 ARG A N 1
ATOM 2003 C CA . ARG A 1 265 ? 0.427 9.051 4.192 1.00 61.97 265 ARG A CA 1
ATOM 2004 C C . ARG A 1 265 ? 0.921 7.611 4.029 1.00 61.97 265 ARG A C 1
ATOM 2006 O O . ARG A 1 265 ? 1.444 7.041 4.984 1.00 61.97 265 ARG A O 1
ATOM 2013 N N . TYR A 1 266 ? 0.837 7.053 2.820 1.00 44.88 266 TYR A N 1
ATOM 2014 C CA . TYR A 1 266 ? 1.428 5.755 2.485 1.00 44.88 266 TYR A CA 1
ATOM 2015 C C . TYR A 1 266 ? 2.957 5.768 2.640 1.00 44.88 266 TYR A C 1
ATOM 2017 O O . TYR A 1 266 ? 3.512 4.884 3.290 1.00 44.88 266 TYR A O 1
ATOM 2025 N N . GLN A 1 267 ? 3.631 6.812 2.141 1.00 41.12 267 GLN A N 1
ATOM 2026 C CA . GLN A 1 267 ? 5.076 7.006 2.325 1.00 41.12 267 GLN A CA 1
ATOM 2027 C C . GLN A 1 267 ? 5.471 7.265 3.787 1.00 41.12 267 GLN A C 1
ATOM 2029 O O . GLN A 1 267 ? 6.559 6.882 4.204 1.00 41.12 267 GLN A O 1
ATOM 2034 N N . GLN A 1 268 ? 4.576 7.835 4.598 1.00 53.97 268 GLN A N 1
ATOM 2035 C CA . GLN A 1 268 ? 4.757 7.997 6.048 1.00 53.97 268 GLN A CA 1
ATOM 2036 C C . GLN A 1 268 ? 4.478 6.716 6.855 1.00 53.97 268 GLN A C 1
ATOM 2038 O O . GLN A 1 268 ? 4.488 6.744 8.086 1.00 53.97 268 GLN A O 1
ATOM 2043 N N . GLY A 1 269 ? 4.257 5.581 6.184 1.00 40.19 269 GLY A N 1
ATOM 2044 C CA . GLY A 1 269 ? 4.100 4.277 6.824 1.00 40.19 269 GLY A CA 1
ATOM 2045 C C . GLY A 1 269 ? 2.679 3.970 7.292 1.00 40.19 269 GLY A C 1
ATOM 2046 O O . GLY A 1 269 ? 2.456 2.910 7.883 1.00 40.19 269 GLY A O 1
ATOM 2047 N N . GLU A 1 270 ? 1.699 4.832 6.997 1.00 60.03 270 GLU A N 1
ATOM 2048 C CA . GLU A 1 270 ? 0.289 4.503 7.189 1.00 60.03 270 GLU A CA 1
ATOM 2049 C C . GLU A 1 270 ? -0.152 3.513 6.106 1.00 60.03 270 GLU A C 1
ATOM 2051 O O . GLU A 1 270 ? -0.689 3.840 5.044 1.00 60.03 270 GLU A O 1
ATOM 2056 N N . ARG A 1 271 ? 0.102 2.242 6.399 1.00 54.56 271 ARG A N 1
ATOM 2057 C CA . ARG A 1 271 ? -0.437 1.112 5.651 1.00 54.56 271 ARG A CA 1
ATOM 2058 C C . ARG A 1 271 ? -1.958 1.133 5.817 1.00 54.56 271 ARG A C 1
ATOM 2060 O O . ARG A 1 271 ? -2.441 1.405 6.912 1.00 54.56 271 ARG A O 1
ATOM 2067 N N . ASN A 1 272 ? -2.699 0.836 4.747 1.00 57.12 272 ASN A N 1
ATOM 2068 C CA . ASN A 1 272 ? -4.174 0.790 4.680 1.00 57.12 272 ASN A CA 1
ATOM 2069 C C . ASN A 1 272 ? -4.935 2.100 4.388 1.00 57.12 272 ASN A C 1
ATOM 2071 O O . ASN A 1 272 ? -6.167 2.107 4.386 1.00 57.12 272 ASN A O 1
ATOM 2075 N N . VAL A 1 273 ? -4.251 3.201 4.074 1.00 58.34 273 VAL A N 1
ATOM 2076 C CA . VAL A 1 273 ? -4.908 4.487 3.754 1.00 58.34 273 VAL A CA 1
ATOM 2077 C C . VAL A 1 273 ? -5.832 4.384 2.529 1.00 58.34 273 VAL A C 1
ATOM 2079 O O . VAL A 1 273 ? -6.951 4.899 2.555 1.00 58.34 273 VAL A O 1
ATOM 2082 N N . PHE A 1 274 ? -5.414 3.642 1.502 1.00 55.28 274 PHE A N 1
ATOM 2083 C CA . PHE A 1 274 ? -6.209 3.387 0.294 1.00 55.28 274 PHE A CA 1
ATOM 2084 C C . PHE A 1 274 ? -7.396 2.457 0.563 1.00 55.28 274 PHE A C 1
ATOM 2086 O O . PHE A 1 274 ? -8.528 2.753 0.192 1.00 55.28 274 PHE A O 1
ATOM 2093 N N . ALA A 1 275 ? -7.171 1.390 1.329 1.00 57.62 275 ALA A N 1
ATOM 2094 C CA . ALA A 1 275 ? -8.210 0.443 1.716 1.00 57.62 275 ALA A CA 1
ATOM 2095 C C . ALA A 1 275 ? -9.321 1.088 2.576 1.00 57.62 275 ALA A C 1
ATOM 2097 O O . ALA A 1 275 ? -10.506 0.796 2.410 1.00 57.62 275 ALA A O 1
ATOM 2098 N N . ARG A 1 276 ? -8.964 2.047 3.441 1.00 60.62 276 ARG A N 1
ATOM 2099 C CA . ARG A 1 276 ? -9.925 2.841 4.220 1.00 60.62 276 ARG A CA 1
ATOM 2100 C C . ARG A 1 276 ? -10.698 3.852 3.364 1.00 60.62 276 ARG A C 1
ATOM 2102 O O . ARG A 1 276 ? -11.860 4.125 3.665 1.00 60.62 276 ARG A O 1
ATOM 2109 N N . ARG A 1 277 ? -10.087 4.402 2.307 1.00 57.53 277 ARG A N 1
ATOM 2110 C CA . ARG A 1 277 ? -10.762 5.295 1.349 1.00 57.53 277 ARG A CA 1
ATOM 2111 C C . ARG A 1 277 ? -11.759 4.541 0.473 1.00 57.53 277 ARG A C 1
ATOM 2113 O O . ARG A 1 277 ? -12.894 4.998 0.374 1.00 57.53 277 ARG A O 1
ATOM 2120 N N . LEU A 1 278 ? -11.375 3.372 -0.044 1.00 56.59 278 LEU A N 1
ATOM 2121 C CA . LEU A 1 278 ? -12.256 2.458 -0.787 1.00 56.59 278 LEU A CA 1
ATOM 2122 C C . LEU A 1 278 ? -13.525 2.104 0.017 1.00 56.59 278 LEU A C 1
ATOM 2124 O O . LEU A 1 278 ? -14.593 1.928 -0.548 1.00 56.59 278 LEU A O 1
ATOM 2128 N N . TYR A 1 279 ? -13.451 2.068 1.350 1.00 53.81 279 TYR A N 1
ATOM 2129 C CA . TYR A 1 279 ? -14.622 1.836 2.205 1.00 53.81 279 TYR A CA 1
ATOM 2130 C C . TYR A 1 279 ? -15.436 3.107 2.529 1.00 53.81 279 TYR A C 1
ATOM 2132 O O . TYR A 1 279 ? -16.654 3.043 2.700 1.00 53.81 279 TYR A O 1
ATOM 2140 N N . ASN A 1 280 ? -14.774 4.264 2.654 1.00 56.88 280 ASN A N 1
ATOM 2141 C CA . ASN A 1 280 ? -15.403 5.516 3.092 1.00 56.88 280 ASN A CA 1
ATOM 2142 C C . ASN A 1 280 ? -16.006 6.353 1.950 1.00 56.88 280 ASN A C 1
ATOM 2144 O O . ASN A 1 280 ? -16.840 7.218 2.225 1.00 56.88 280 ASN A O 1
ATOM 2148 N N . LEU A 1 281 ? -15.621 6.121 0.691 1.00 49.94 281 LEU A N 1
ATOM 2149 C CA . LEU A 1 281 ? -16.306 6.704 -0.463 1.00 49.94 281 LEU A CA 1
ATOM 2150 C C . LEU A 1 281 ? -17.577 5.889 -0.739 1.00 49.94 281 LEU A C 1
ATOM 2152 O O . LEU A 1 281 ? -17.493 4.722 -1.100 1.00 49.94 281 LEU A O 1
ATOM 2156 N N . GLN A 1 282 ? -18.741 6.498 -0.489 1.00 53.78 282 GLN A N 1
ATOM 2157 C CA . GLN A 1 282 ? -20.099 6.055 -0.848 1.00 53.78 282 GLN A CA 1
ATOM 2158 C C . GLN A 1 282 ? -20.184 4.644 -1.472 1.00 53.78 282 GLN A C 1
ATOM 2160 O O . GLN A 1 282 ? -20.269 4.495 -2.687 1.00 53.78 282 GLN A O 1
ATOM 2165 N N . GLY A 1 283 ? -20.190 3.595 -0.638 1.00 53.75 283 GLY A N 1
ATOM 2166 C CA . GLY A 1 283 ? -20.015 2.194 -1.062 1.00 53.75 283 GLY A CA 1
ATOM 2167 C C . GLY A 1 283 ? -21.036 1.613 -2.058 1.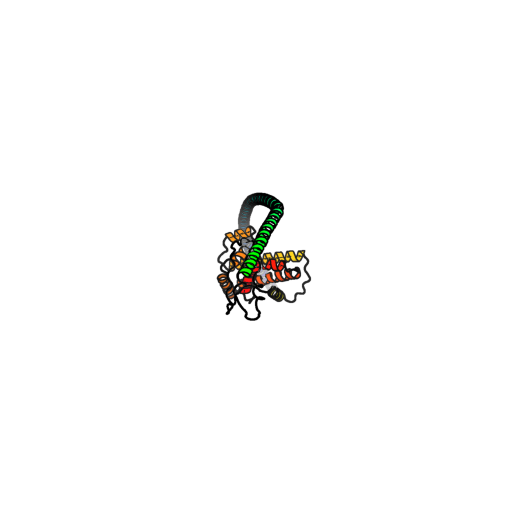00 53.75 283 GLY A C 1
ATOM 2168 O O . GLY A 1 283 ? -20.925 0.441 -2.398 1.00 53.75 283 GLY A O 1
ATOM 2169 N N . ARG A 1 284 ? -22.020 2.392 -2.532 1.00 57.34 284 ARG A N 1
ATOM 2170 C CA . ARG A 1 284 ? -22.857 2.042 -3.696 1.00 57.34 284 ARG A CA 1
ATOM 2171 C C . ARG A 1 284 ? -22.271 2.551 -5.013 1.00 57.34 284 ARG A C 1
ATOM 2173 O O . ARG A 1 284 ? -22.170 1.770 -5.944 1.00 57.34 284 ARG A O 1
ATOM 2180 N N . GLU A 1 285 ? -21.830 3.807 -5.076 1.00 61.91 285 GLU A N 1
ATOM 2181 C CA . GLU A 1 285 ? -21.259 4.388 -6.302 1.00 61.91 285 GLU A CA 1
ATOM 2182 C C . GLU A 1 285 ? -19.954 3.691 -6.694 1.00 61.91 285 GLU A C 1
ATOM 2184 O O . GLU A 1 285 ? -19.740 3.364 -7.859 1.00 61.91 285 GLU A O 1
ATOM 2189 N N . LEU A 1 286 ? -19.103 3.384 -5.711 1.00 63.38 286 LEU A N 1
ATOM 2190 C CA . LEU A 1 286 ? -17.862 2.656 -5.961 1.00 63.38 286 LEU A CA 1
ATOM 2191 C C . LEU A 1 286 ? -18.124 1.183 -6.316 1.00 63.38 286 LEU A C 1
ATOM 2193 O O . LEU A 1 286 ? -17.404 0.625 -7.136 1.00 63.38 286 LEU A O 1
ATOM 2197 N N . TYR A 1 287 ? -19.170 0.558 -5.762 1.00 66.12 287 TYR A N 1
ATOM 2198 C CA . TYR A 1 287 ? -19.583 -0.790 -6.174 1.00 66.12 287 TYR A CA 1
ATOM 2199 C C . TYR A 1 287 ? -19.994 -0.813 -7.648 1.00 66.12 287 TYR A C 1
ATOM 2201 O O . TYR A 1 287 ? -19.479 -1.633 -8.408 1.00 66.12 287 TYR A O 1
ATOM 2209 N N . ASP A 1 288 ? -20.866 0.114 -8.053 1.00 70.56 288 ASP A N 1
ATOM 2210 C CA . ASP A 1 288 ? -21.330 0.226 -9.436 1.00 70.56 288 ASP A CA 1
ATOM 2211 C C . ASP A 1 288 ? -20.158 0.550 -10.378 1.00 70.56 288 ASP A C 1
ATOM 2213 O O . ASP A 1 288 ? -20.034 -0.057 -11.440 1.00 70.56 288 ASP A O 1
ATOM 2217 N N . THR A 1 289 ? -19.232 1.413 -9.943 1.00 77.56 289 THR A N 1
ATOM 2218 C CA . THR A 1 289 ? -18.006 1.745 -10.687 1.00 77.56 289 THR A CA 1
ATOM 2219 C C . THR A 1 289 ? -17.109 0.522 -10.869 1.00 77.56 289 THR A C 1
ATOM 2221 O O . THR A 1 289 ? -16.685 0.237 -11.987 1.00 77.56 289 THR A O 1
ATOM 2224 N N . ILE A 1 290 ? -16.839 -0.242 -9.803 1.00 79.50 290 ILE A N 1
ATOM 2225 C CA . ILE A 1 290 ? -16.037 -1.471 -9.888 1.00 79.50 290 ILE A CA 1
ATOM 2226 C C . ILE A 1 290 ? -16.724 -2.483 -10.807 1.00 79.50 290 ILE A C 1
ATOM 2228 O O . ILE A 1 290 ? -16.056 -3.055 -11.661 1.00 79.50 290 ILE A O 1
ATOM 2232 N N . ALA A 1 291 ? -18.036 -2.700 -10.673 1.00 80.06 291 ALA A N 1
ATOM 2233 C CA . ALA A 1 291 ? -18.781 -3.664 -11.484 1.00 80.06 291 ALA A CA 1
ATOM 2234 C C . ALA A 1 291 ? -18.817 -3.278 -12.976 1.00 80.06 291 ALA A C 1
ATOM 2236 O O . ALA A 1 291 ? -18.620 -4.129 -13.854 1.00 80.06 291 ALA A O 1
ATOM 2237 N N . GLU A 1 292 ? -19.015 -1.992 -13.279 1.00 83.62 292 GLU A N 1
ATOM 2238 C CA . GLU A 1 292 ? -18.963 -1.464 -14.642 1.00 83.62 292 GLU A CA 1
ATOM 2239 C C . GLU A 1 292 ? -17.562 -1.639 -15.241 1.00 83.62 292 GLU A C 1
ATOM 2241 O O . GLU A 1 292 ? -17.408 -2.187 -16.337 1.00 83.62 292 GLU A O 1
ATOM 2246 N N . ARG A 1 293 ? -16.526 -1.229 -14.504 1.00 82.25 293 ARG A N 1
ATOM 2247 C CA . ARG A 1 293 ? -15.132 -1.277 -14.956 1.00 82.25 293 ARG A CA 1
ATOM 2248 C C . ARG A 1 293 ? -14.629 -2.711 -15.106 1.00 82.25 293 ARG A C 1
ATOM 2250 O O . ARG A 1 293 ? -13.980 -3.025 -16.095 1.00 82.25 293 ARG A O 1
ATOM 2257 N N . PHE A 1 294 ? -15.018 -3.610 -14.204 1.00 84.69 294 PHE A N 1
ATOM 2258 C CA . PHE A 1 294 ? -14.750 -5.052 -14.286 1.00 84.69 294 PHE A CA 1
ATOM 2259 C C . PHE A 1 294 ? -15.365 -5.699 -15.535 1.00 84.69 294 PHE A C 1
ATOM 2261 O O . PHE A 1 294 ? -14.793 -6.625 -16.115 1.00 84.69 294 PHE A O 1
ATOM 2268 N N . SER A 1 295 ? -16.521 -5.197 -15.978 1.00 84.50 295 SER A N 1
ATOM 2269 C CA . SER A 1 295 ? -17.178 -5.669 -17.200 1.00 84.50 295 SER A CA 1
ATOM 2270 C C . SER A 1 295 ? -16.540 -5.089 -18.467 1.00 84.50 295 SER A C 1
ATOM 2272 O O . SER A 1 295 ? -16.441 -5.786 -19.478 1.00 84.50 295 SER A O 1
ATOM 2274 N N . ARG A 1 296 ? -16.108 -3.820 -18.427 1.00 88.12 296 ARG A N 1
ATOM 2275 C CA . ARG A 1 296 ? -15.594 -3.077 -19.591 1.00 88.12 296 ARG A CA 1
ATOM 2276 C C . ARG A 1 296 ? -14.096 -3.267 -19.841 1.00 88.12 296 ARG A C 1
ATOM 2278 O O . ARG A 1 296 ? -13.689 -3.253 -20.999 1.00 88.12 296 ARG A O 1
ATOM 2285 N N . GLU A 1 297 ? -13.288 -3.443 -18.797 1.00 89.69 297 GLU A N 1
ATOM 2286 C CA . GLU A 1 297 ? -11.822 -3.428 -18.877 1.00 89.69 297 GLU A CA 1
ATOM 2287 C C . GLU A 1 297 ? -11.211 -4.786 -18.484 1.00 89.69 297 GLU A C 1
ATOM 2289 O O . GLU A 1 297 ? -11.293 -5.193 -17.321 1.00 89.69 297 GLU A O 1
ATOM 2294 N N . PRO A 1 298 ? -10.585 -5.514 -19.432 1.00 87.69 298 PRO A N 1
ATOM 2295 C CA . PRO A 1 298 ? -10.041 -6.845 -19.169 1.00 87.69 298 PRO A CA 1
ATOM 2296 C C . PRO A 1 298 ? -8.832 -6.824 -18.226 1.00 87.69 298 PRO A C 1
ATOM 2298 O O . PRO A 1 298 ? -8.735 -7.701 -17.376 1.00 87.69 298 PRO A O 1
ATOM 2301 N N . GLU A 1 299 ? -7.962 -5.817 -18.328 1.00 84.25 299 GLU A N 1
ATOM 2302 C CA . GLU A 1 299 ? -6.780 -5.671 -17.463 1.00 84.25 299 GLU A CA 1
ATOM 2303 C C . GLU A 1 299 ? -7.189 -5.474 -15.998 1.00 84.25 299 GLU A C 1
ATOM 2305 O O . GLU A 1 299 ? -6.750 -6.209 -15.118 1.00 84.25 299 GLU A O 1
ATOM 2310 N N . PHE A 1 300 ? -8.143 -4.572 -15.749 1.00 85.50 300 PHE A N 1
ATOM 2311 C CA . PHE A 1 300 ? -8.698 -4.352 -14.413 1.00 85.50 300 PHE A CA 1
ATOM 2312 C C . PHE A 1 300 ? -9.336 -5.624 -13.839 1.00 85.50 300 PHE A C 1
ATOM 2314 O O . PHE A 1 300 ? -9.171 -5.940 -12.662 1.00 85.50 300 PHE A O 1
ATOM 2321 N N . ARG A 1 301 ? -10.050 -6.394 -14.668 1.00 88.25 301 ARG A N 1
ATOM 2322 C CA . ARG A 1 301 ? -10.604 -7.688 -14.254 1.00 88.25 301 ARG A CA 1
ATOM 2323 C C . ARG A 1 301 ? -9.509 -8.669 -13.834 1.00 88.25 301 ARG A C 1
ATOM 2325 O O . ARG A 1 301 ? -9.689 -9.356 -12.826 1.00 88.25 301 ARG A O 1
ATOM 2332 N N . ASP A 1 302 ? -8.411 -8.746 -14.575 1.00 87.62 302 ASP A N 1
ATOM 2333 C CA . ASP A 1 302 ? -7.301 -9.647 -14.260 1.00 87.62 302 ASP A CA 1
ATOM 2334 C C . ASP A 1 302 ? -6.621 -9.253 -12.940 1.00 87.62 302 ASP A C 1
ATOM 2336 O O . ASP A 1 302 ? -6.346 -10.128 -12.110 1.00 87.62 302 ASP A O 1
ATOM 2340 N N . ASP A 1 303 ? -6.454 -7.952 -12.690 1.00 85.19 303 ASP A N 1
ATOM 2341 C CA . ASP A 1 303 ? -5.921 -7.419 -11.432 1.00 85.19 303 ASP A CA 1
ATOM 2342 C C . ASP A 1 303 ? -6.839 -7.719 -10.241 1.00 85.19 303 ASP A C 1
ATOM 2344 O O . ASP A 1 303 ? -6.378 -8.207 -9.204 1.00 85.19 303 ASP A O 1
ATOM 2348 N N . VAL A 1 304 ? -8.154 -7.526 -10.396 1.00 87.00 304 VAL A N 1
ATOM 2349 C CA . VAL A 1 304 ? -9.152 -7.869 -9.369 1.00 87.00 304 VAL A CA 1
ATOM 2350 C C . VAL A 1 304 ? -9.136 -9.368 -9.066 1.00 87.00 304 VAL A C 1
ATOM 2352 O O . VAL A 1 304 ? -9.104 -9.772 -7.902 1.00 87.00 304 VAL A O 1
ATOM 2355 N N . GLN A 1 305 ? -9.119 -10.217 -10.093 1.00 88.00 305 GLN A N 1
ATOM 2356 C CA . GLN A 1 305 ? -9.064 -11.666 -9.902 1.00 88.00 305 GLN A CA 1
ATOM 2357 C C . GLN A 1 305 ? -7.751 -12.112 -9.250 1.00 88.00 305 GLN A C 1
ATOM 2359 O O . GLN A 1 305 ? -7.745 -13.024 -8.420 1.00 88.00 305 GLN A O 1
ATOM 2364 N N . ARG A 1 306 ? -6.628 -11.479 -9.606 1.00 88.38 306 ARG A N 1
ATOM 2365 C CA . ARG A 1 306 ? -5.329 -11.739 -8.981 1.00 88.38 306 ARG A CA 1
ATOM 2366 C C . ARG A 1 306 ? -5.334 -11.333 -7.511 1.00 88.38 306 ARG A C 1
ATOM 2368 O O . ARG A 1 306 ? -4.849 -12.105 -6.687 1.00 88.38 306 ARG A O 1
ATOM 2375 N N . PHE A 1 307 ? -5.912 -10.180 -7.183 1.00 87.00 307 PHE A N 1
ATOM 2376 C CA . PHE A 1 307 ? -6.076 -9.721 -5.808 1.00 87.00 307 PHE A CA 1
ATOM 2377 C C . PHE A 1 307 ? -6.899 -10.717 -4.979 1.00 87.00 307 PHE A C 1
ATOM 2379 O O . PHE A 1 307 ? -6.452 -11.146 -3.916 1.00 87.00 307 PHE A O 1
ATOM 2386 N N . ILE A 1 308 ? -8.057 -11.148 -5.495 1.00 87.38 308 ILE A N 1
ATOM 2387 C CA . ILE A 1 308 ? -8.931 -12.137 -4.841 1.00 87.38 308 ILE A CA 1
ATOM 2388 C C . ILE A 1 308 ? -8.164 -13.435 -4.557 1.00 87.38 308 ILE A C 1
ATOM 2390 O O . ILE A 1 308 ? -8.122 -13.871 -3.409 1.00 87.38 308 ILE A O 1
ATOM 2394 N N . 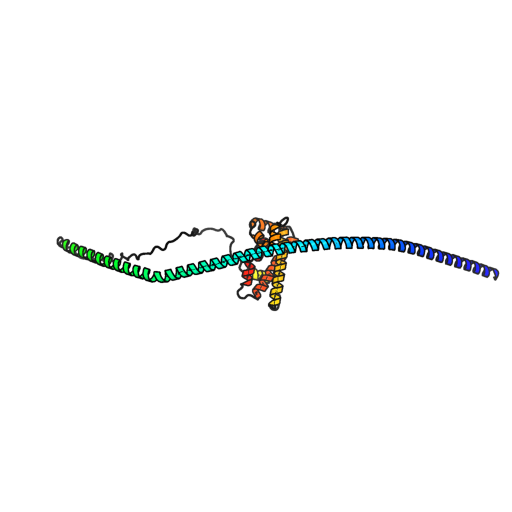ARG A 1 309 ? -7.483 -14.007 -5.561 1.00 88.25 309 ARG A N 1
ATOM 2395 C CA . ARG A 1 309 ? -6.716 -15.257 -5.396 1.00 88.25 309 ARG A CA 1
ATOM 2396 C C . ARG A 1 309 ? -5.582 -15.135 -4.379 1.00 88.25 309 ARG A C 1
ATOM 2398 O O . ARG A 1 309 ? -5.370 -16.043 -3.582 1.00 88.25 309 ARG A O 1
ATOM 2405 N N . LEU A 1 310 ? -4.835 -14.031 -4.401 1.00 86.81 310 LEU A N 1
ATOM 2406 C CA . LEU A 1 310 ? -3.733 -13.813 -3.458 1.00 86.81 310 LEU A CA 1
ATOM 2407 C C . LEU A 1 310 ? -4.239 -13.657 -2.021 1.00 86.81 310 LEU A C 1
ATOM 2409 O O . LEU A 1 310 ? -3.624 -14.186 -1.096 1.00 86.81 310 LEU A O 1
ATOM 2413 N N . PHE A 1 311 ? -5.366 -12.971 -1.835 1.00 85.94 311 PHE A N 1
ATOM 2414 C CA . PHE A 1 311 ? -5.985 -12.823 -0.523 1.00 85.94 311 PHE A CA 1
ATOM 2415 C C . PHE A 1 311 ? -6.526 -14.160 -0.007 1.00 85.94 311 PHE A C 1
ATOM 2417 O O . PHE A 1 311 ? -6.292 -14.525 1.140 1.00 85.94 311 PHE A O 1
ATOM 2424 N N . GLU A 1 312 ? -7.187 -14.934 -0.864 1.00 87.00 312 GLU A N 1
ATOM 2425 C CA . GLU A 1 312 ? -7.640 -16.287 -0.544 1.00 87.00 312 GLU A CA 1
ATOM 2426 C C . GLU A 1 312 ? -6.479 -17.212 -0.145 1.00 87.00 312 GLU A C 1
ATOM 2428 O O . GLU A 1 312 ? -6.572 -17.901 0.870 1.00 87.00 312 GLU A O 1
ATOM 2433 N N . LYS A 1 313 ? -5.352 -17.168 -0.869 1.00 85.81 313 LYS A N 1
ATOM 2434 C CA . LYS A 1 313 ? -4.138 -17.929 -0.529 1.00 85.81 313 LYS A CA 1
ATOM 2435 C C . LYS A 1 313 ? -3.569 -17.524 0.834 1.00 85.81 313 LYS A C 1
ATOM 2437 O O . LYS A 1 313 ? -3.226 -18.388 1.640 1.00 85.81 313 LYS A O 1
ATOM 2442 N N . LEU A 1 314 ? -3.529 -16.221 1.135 1.00 85.19 314 LEU A N 1
ATOM 2443 C CA . LEU A 1 314 ? -3.158 -15.726 2.466 1.00 85.19 314 LEU A CA 1
ATOM 2444 C C . LEU A 1 314 ? -4.084 -16.300 3.549 1.00 85.19 314 LEU A C 1
ATOM 2446 O O . LEU A 1 314 ? -3.621 -16.663 4.631 1.00 85.19 314 LEU A O 1
ATOM 2450 N N . MET A 1 315 ? -5.382 -16.414 3.254 1.00 83.19 315 MET A N 1
ATOM 2451 C CA . MET A 1 315 ? -6.361 -16.947 4.199 1.00 83.19 315 MET A CA 1
ATOM 2452 C C . MET A 1 315 ? -6.260 -18.444 4.414 1.00 83.19 315 MET A C 1
ATOM 2454 O O . MET A 1 315 ? -6.385 -18.894 5.554 1.00 83.19 315 MET A O 1
ATOM 2458 N N . LEU A 1 316 ? -5.959 -19.197 3.362 1.00 82.81 316 LEU A N 1
ATOM 2459 C CA . LEU A 1 316 ? -5.680 -20.618 3.472 1.00 82.81 316 LEU A CA 1
ATOM 2460 C C . LEU A 1 316 ? -4.461 -20.854 4.370 1.00 82.81 316 LEU A C 1
ATOM 2462 O O . LEU A 1 316 ? -4.587 -21.538 5.386 1.00 82.81 316 LEU A O 1
ATOM 2466 N N . HIS A 1 317 ? -3.340 -20.188 4.079 1.00 80.19 317 HIS A N 1
ATOM 2467 C CA . HIS A 1 317 ? -2.115 -20.317 4.869 1.00 80.19 317 HIS A CA 1
ATOM 2468 C C . HIS A 1 317 ? -2.339 -19.933 6.344 1.00 80.19 317 HIS A C 1
ATOM 2470 O O . HIS A 1 317 ? -1.852 -20.610 7.249 1.00 80.19 317 HIS A O 1
ATOM 2476 N N . ALA A 1 318 ? -3.082 -18.851 6.610 1.00 80.75 318 ALA A N 1
ATOM 2477 C CA . ALA A 1 318 ? -3.397 -18.433 7.976 1.00 80.75 318 ALA A CA 1
ATOM 2478 C C . ALA A 1 318 ? -4.280 -19.462 8.710 1.00 80.75 318 ALA A C 1
ATOM 2480 O O . ALA A 1 318 ? -4.065 -19.719 9.894 1.00 80.75 318 ALA A O 1
ATOM 2481 N N . SER A 1 319 ? -5.235 -20.087 8.010 1.00 77.69 319 SER A N 1
ATOM 2482 C CA . SER A 1 319 ? -6.143 -21.093 8.583 1.00 77.69 319 SER A CA 1
ATOM 2483 C C . SER A 1 319 ? -5.470 -22.430 8.908 1.00 77.69 319 SER A C 1
ATOM 2485 O O . SER A 1 319 ? -5.896 -23.128 9.824 1.00 77.69 319 SER A O 1
ATOM 2487 N N . GLU A 1 320 ? -4.415 -22.799 8.179 1.00 76.38 320 GLU A N 1
ATOM 2488 C CA . GLU A 1 320 ? -3.686 -24.054 8.402 1.00 76.38 320 GLU A CA 1
ATOM 2489 C C . GLU A 1 320 ? -2.825 -24.024 9.668 1.00 76.38 320 GLU A C 1
ATOM 2491 O O . GLU A 1 320 ? -2.569 -25.063 10.278 1.00 76.38 320 GLU A O 1
ATOM 2496 N N . ARG A 1 321 ? -2.386 -22.830 10.073 1.00 67.88 321 ARG A N 1
ATOM 2497 C CA . ARG A 1 321 ? -1.532 -22.615 11.246 1.00 67.88 321 ARG A CA 1
ATOM 2498 C C . ARG A 1 321 ? -2.310 -22.212 12.494 1.00 67.88 321 ARG A C 1
ATOM 2500 O O . ARG A 1 321 ? -1.890 -22.580 13.590 1.00 67.88 321 ARG A O 1
ATOM 2507 N N . ASP A 1 322 ? -3.407 -21.469 12.352 1.00 67.31 322 ASP A N 1
ATOM 2508 C CA . ASP A 1 322 ? -4.116 -20.892 13.492 1.00 67.31 322 ASP A CA 1
ATOM 2509 C C . ASP A 1 322 ? -5.386 -21.666 13.866 1.00 67.31 322 ASP A C 1
ATOM 2511 O O . ASP A 1 322 ? -6.439 -21.546 13.239 1.00 67.31 322 ASP A O 1
ATOM 2515 N N . ARG A 1 323 ? -5.280 -22.451 14.941 1.00 60.47 323 ARG A N 1
ATOM 2516 C CA . ARG A 1 323 ? -6.360 -23.301 15.456 1.00 60.47 323 ARG A CA 1
ATOM 2517 C C . ARG A 1 323 ? -7.508 -22.500 16.079 1.00 60.47 323 ARG A C 1
ATOM 2519 O O . ARG A 1 323 ? -8.639 -22.982 16.071 1.00 60.47 323 ARG A O 1
ATOM 2526 N N . ASP A 1 324 ? -7.212 -21.296 16.569 1.00 61.31 324 ASP A N 1
ATOM 2527 C CA . ASP A 1 324 ? -8.181 -20.381 17.180 1.00 61.31 324 ASP A CA 1
ATOM 2528 C C . ASP A 1 324 ? -8.677 -19.325 16.179 1.00 61.31 324 ASP A C 1
ATOM 2530 O O . ASP A 1 324 ? -9.515 -18.489 16.516 1.00 61.31 324 ASP A O 1
ATOM 2534 N N . ASN A 1 325 ? -8.203 -19.390 14.926 1.00 66.75 325 ASN A N 1
ATOM 2535 C CA . ASN A 1 325 ? -8.631 -18.547 13.811 1.00 66.75 325 ASN A CA 1
ATOM 2536 C C . ASN A 1 325 ? -8.418 -17.030 14.047 1.00 66.75 325 ASN A C 1
ATOM 2538 O O . ASN A 1 325 ? -9.019 -16.193 13.371 1.00 66.75 325 ASN A O 1
ATOM 2542 N N . ILE A 1 326 ? -7.524 -16.666 14.969 1.00 72.12 326 ILE A N 1
ATOM 2543 C CA . ILE A 1 326 ? -7.225 -15.286 15.379 1.00 72.12 326 ILE A CA 1
ATOM 2544 C C . ILE A 1 326 ? -6.579 -14.500 14.230 1.00 72.12 326 ILE A C 1
ATOM 2546 O O . ILE A 1 326 ? -6.965 -13.365 13.949 1.00 72.12 326 ILE A O 1
ATOM 2550 N N . LEU A 1 327 ? -5.619 -15.093 13.523 1.00 72.44 327 LEU A N 1
ATOM 2551 C CA . LEU A 1 327 ? -4.942 -14.520 12.363 1.00 72.44 327 LEU A CA 1
ATOM 2552 C C . LEU A 1 327 ? -5.921 -14.308 11.212 1.00 72.44 327 LEU A C 1
ATOM 2554 O O . LEU A 1 327 ? -5.913 -13.253 10.579 1.00 72.44 327 LEU A O 1
ATOM 2558 N N . VAL A 1 328 ? -6.809 -15.274 10.974 1.00 75.75 328 VAL A N 1
ATOM 2559 C CA . VAL A 1 328 ? -7.822 -15.156 9.924 1.00 75.75 328 VAL A CA 1
ATOM 2560 C C . VAL A 1 328 ? -8.809 -14.033 10.242 1.00 75.75 328 VAL A C 1
ATOM 2562 O O . VAL A 1 328 ? -9.100 -13.209 9.378 1.00 75.75 328 VAL A O 1
ATOM 2565 N N . GLU A 1 329 ? -9.264 -13.933 11.492 1.00 68.56 329 GLU A N 1
ATOM 2566 C CA . GLU A 1 329 ? -10.118 -12.832 11.947 1.00 68.56 329 GLU A CA 1
ATOM 2567 C C . GLU A 1 329 ? -9.398 -11.474 11.877 1.00 68.56 329 GLU A C 1
ATOM 2569 O O . GLU A 1 329 ? -9.982 -10.482 11.433 1.00 68.56 329 GLU A O 1
ATOM 2574 N N . THR A 1 330 ? -8.107 -11.427 12.214 1.00 73.50 330 THR A N 1
ATOM 2575 C CA . THR A 1 330 ? -7.271 -10.216 12.134 1.00 73.50 330 THR A CA 1
ATOM 2576 C C . THR A 1 330 ? -7.140 -9.715 10.693 1.00 73.50 330 THR A C 1
ATOM 2578 O O . THR A 1 330 ? -7.308 -8.524 10.429 1.00 73.50 330 THR A O 1
ATOM 2581 N N . TYR A 1 331 ? -6.890 -10.604 9.729 1.00 77.62 331 TYR A N 1
ATOM 2582 C CA . TYR A 1 331 ? -6.810 -10.219 8.317 1.00 77.62 331 TYR A CA 1
ATOM 2583 C C . TYR A 1 331 ? -8.182 -9.899 7.713 1.00 77.62 331 TYR A C 1
ATOM 2585 O O . TYR A 1 331 ? -8.277 -8.982 6.898 1.00 77.62 331 TYR A O 1
ATOM 2593 N N . LEU A 1 332 ? -9.256 -10.580 8.121 1.00 72.31 332 LEU A N 1
ATOM 2594 C CA . LEU A 1 332 ? -10.608 -10.301 7.627 1.00 72.31 332 LEU A CA 1
ATOM 2595 C C . LEU A 1 332 ? -11.144 -8.950 8.126 1.00 72.31 332 LEU A C 1
ATOM 2597 O O . LEU A 1 332 ? -11.824 -8.238 7.389 1.00 72.31 332 LEU A O 1
ATOM 2601 N N . THR A 1 333 ? -10.820 -8.582 9.368 1.00 64.81 333 THR A N 1
ATOM 2602 C CA . THR A 1 333 ? -11.187 -7.282 9.960 1.00 64.81 333 THR A CA 1
ATOM 2603 C C . THR A 1 333 ? -10.267 -6.138 9.522 1.00 64.81 333 THR A C 1
ATOM 2605 O O . THR A 1 333 ? -10.629 -4.965 9.680 1.00 64.81 333 THR A O 1
ATOM 2608 N N . SER A 1 334 ? -9.113 -6.461 8.923 1.00 73.44 334 SER A N 1
ATOM 2609 C CA . SER A 1 334 ? -8.198 -5.488 8.323 1.00 73.44 334 SER A CA 1
ATOM 2610 C C . SER A 1 334 ? -8.824 -4.764 7.128 1.00 73.44 334 SER A C 1
ATOM 2612 O O . SER A 1 334 ? -9.762 -5.245 6.489 1.00 73.44 334 SER A O 1
ATOM 2614 N N . ASP A 1 335 ? -8.286 -3.597 6.782 1.00 66.62 335 ASP A N 1
ATOM 2615 C CA . ASP A 1 335 ? -8.798 -2.835 5.644 1.00 66.62 335 ASP A CA 1
ATOM 2616 C C . ASP A 1 335 ? -8.566 -3.565 4.305 1.00 66.62 335 ASP A C 1
ATOM 2618 O O . ASP A 1 335 ? -9.430 -3.508 3.434 1.00 66.62 335 ASP A O 1
ATOM 2622 N N . THR A 1 336 ? -7.481 -4.336 4.154 1.00 73.31 336 THR A N 1
ATOM 2623 C CA . THR A 1 336 ? -7.272 -5.222 2.990 1.00 73.31 336 THR A CA 1
ATOM 2624 C C . THR A 1 336 ? -8.381 -6.272 2.874 1.00 73.31 336 THR A C 1
ATOM 2626 O O . THR A 1 336 ? -8.861 -6.543 1.774 1.00 73.31 336 THR A O 1
ATOM 2629 N N . GLY A 1 337 ? -8.848 -6.811 4.008 1.00 71.94 337 GLY A N 1
ATOM 2630 C CA . GLY A 1 337 ? -10.001 -7.713 4.058 1.00 71.94 337 GLY A CA 1
ATOM 2631 C C . GLY A 1 337 ? -11.297 -7.039 3.604 1.00 71.94 337 GLY A C 1
ATOM 2632 O O . GLY A 1 337 ? -12.083 -7.637 2.874 1.00 71.94 337 GLY A O 1
ATOM 2633 N N . LYS A 1 338 ? -11.497 -5.759 3.936 1.00 72.56 338 LYS A N 1
ATOM 2634 C CA . LYS A 1 338 ? -12.649 -4.979 3.447 1.00 72.56 338 LYS A CA 1
ATOM 2635 C C . LYS A 1 338 ? -12.596 -4.745 1.935 1.00 72.56 338 LYS A C 1
ATOM 2637 O O . LYS A 1 338 ? -13.629 -4.853 1.280 1.00 72.56 338 LYS A O 1
ATOM 2642 N N . VAL A 1 339 ? -11.412 -4.471 1.378 1.00 76.56 339 VAL A N 1
ATOM 2643 C CA . VAL A 1 339 ? -11.211 -4.349 -0.080 1.00 76.56 339 VAL A CA 1
ATOM 2644 C C . VAL A 1 339 ? -11.522 -5.670 -0.774 1.00 76.56 339 VAL A C 1
ATOM 2646 O O . VAL A 1 339 ? -12.269 -5.683 -1.749 1.00 76.56 339 VAL A O 1
ATOM 2649 N N . TYR A 1 340 ? -11.032 -6.788 -0.232 1.00 82.44 340 TYR A N 1
ATOM 2650 C CA . TYR A 1 340 ? -11.373 -8.123 -0.723 1.00 82.44 340 TYR A CA 1
ATOM 2651 C C . TYR A 1 340 ? -12.888 -8.344 -0.762 1.00 82.44 340 TYR A C 1
ATOM 2653 O O . TYR A 1 340 ? -13.419 -8.729 -1.800 1.00 82.44 340 TYR A O 1
ATOM 2661 N N . LEU A 1 341 ? -13.594 -8.044 0.330 1.00 75.94 341 LEU A N 1
ATOM 2662 C CA . LEU A 1 341 ? -15.046 -8.212 0.410 1.00 75.94 341 LEU A CA 1
ATOM 2663 C C . LEU A 1 341 ? -15.782 -7.371 -0.641 1.00 75.94 341 LEU A C 1
ATOM 2665 O O . LEU A 1 341 ? -16.714 -7.857 -1.279 1.00 75.94 341 LEU A O 1
ATOM 2669 N N . MET A 1 342 ? -15.334 -6.137 -0.867 1.00 75.44 342 MET A N 1
ATOM 2670 C CA . MET A 1 342 ? -15.909 -5.253 -1.877 1.00 75.44 342 MET A CA 1
ATOM 2671 C C . MET A 1 342 ? -15.687 -5.771 -3.303 1.00 75.44 342 MET A C 1
ATOM 2673 O O . MET A 1 342 ? -16.629 -5.836 -4.093 1.00 75.44 342 MET A O 1
ATOM 2677 N N . LEU A 1 343 ? -14.458 -6.175 -3.625 1.00 81.81 343 LEU A N 1
ATOM 2678 C CA . LEU A 1 343 ? -14.086 -6.696 -4.941 1.00 81.81 343 LEU A CA 1
ATOM 2679 C C . LEU A 1 343 ? -14.746 -8.046 -5.235 1.00 81.81 343 LEU A C 1
ATOM 2681 O O . LEU A 1 343 ? -15.243 -8.265 -6.340 1.00 81.81 343 LEU A O 1
ATOM 2685 N N . ALA A 1 344 ? -14.795 -8.944 -4.252 1.00 78.94 344 ALA A N 1
ATOM 2686 C CA . ALA A 1 344 ? -15.444 -10.246 -4.376 1.00 78.94 344 ALA A CA 1
ATOM 2687 C C . ALA A 1 344 ? -16.956 -10.103 -4.604 1.00 78.94 344 ALA A C 1
ATOM 2689 O O . ALA A 1 344 ? -17.532 -10.835 -5.409 1.00 78.94 344 ALA A O 1
ATOM 2690 N N . GLN A 1 345 ? -17.595 -9.129 -3.950 1.00 70.81 345 GLN A N 1
ATOM 2691 C CA . GLN A 1 345 ? -19.012 -8.832 -4.155 1.00 70.81 345 GLN A CA 1
ATOM 2692 C C . GLN A 1 345 ? -19.272 -8.157 -5.514 1.00 70.81 345 GLN A C 1
ATOM 2694 O O . GLN A 1 345 ? -20.269 -8.456 -6.170 1.00 70.81 345 GLN A O 1
ATOM 2699 N N . ALA A 1 346 ? -18.397 -7.249 -5.955 1.00 74.75 346 ALA A N 1
ATOM 2700 C CA . ALA A 1 346 ? -18.535 -6.558 -7.242 1.00 74.75 346 ALA A CA 1
ATOM 2701 C C . ALA A 1 346 ? -18.246 -7.468 -8.449 1.00 74.75 346 ALA A C 1
ATOM 2703 O O . ALA A 1 346 ? -18.857 -7.312 -9.502 1.00 74.75 346 ALA A O 1
ATOM 2704 N N . SER A 1 347 ? -17.361 -8.454 -8.288 1.00 78.44 347 SER A N 1
ATOM 2705 C CA . SER A 1 347 ? -17.037 -9.456 -9.316 1.00 78.44 347 SER A CA 1
ATOM 2706 C C . SER A 1 347 ? -18.001 -10.650 -9.356 1.00 78.44 347 SER A C 1
ATOM 2708 O O . SER A 1 347 ? -17.884 -11.498 -10.240 1.00 78.44 347 SER A O 1
ATOM 2710 N N . GLY A 1 348 ? -18.947 -10.742 -8.412 1.00 71.06 348 GLY A N 1
ATOM 2711 C CA . GLY A 1 348 ? -19.879 -11.870 -8.299 1.00 71.06 348 GLY A CA 1
ATOM 2712 C C . GLY A 1 348 ? -19.247 -13.165 -7.772 1.00 71.06 348 GLY A C 1
ATOM 2713 O O . GLY A 1 348 ? -19.858 -14.227 -7.878 1.00 71.06 348 GLY A O 1
ATOM 2714 N N . HIS A 1 349 ? -18.035 -13.093 -7.208 1.00 63.59 349 HIS A N 1
ATOM 2715 C CA . HIS A 1 349 ? -17.349 -14.222 -6.570 1.00 63.59 349 HIS A CA 1
ATOM 2716 C C . HIS A 1 349 ? -18.000 -14.599 -5.224 1.00 63.59 349 HIS A C 1
ATOM 2718 O O . HIS A 1 349 ? -18.008 -15.769 -4.844 1.00 63.59 349 HIS A O 1
ATOM 2724 N N . LEU A 1 350 ? -18.590 -13.615 -4.532 1.00 54.91 350 LEU A N 1
ATOM 2725 C CA . LEU A 1 350 ? -19.481 -13.790 -3.380 1.00 54.91 350 LEU A CA 1
ATOM 2726 C C . LEU A 1 350 ? -20.894 -13.321 -3.774 1.00 54.91 350 LEU A C 1
ATOM 2728 O O . LEU A 1 350 ? -21.053 -12.178 -4.204 1.00 54.91 350 LEU A O 1
ATOM 2732 N N . THR A 1 351 ? -21.904 -14.191 -3.635 1.00 42.91 351 THR A N 1
ATOM 2733 C CA . THR A 1 351 ? -23.328 -13.883 -3.914 1.00 42.91 351 THR A CA 1
ATOM 2734 C C . THR A 1 351 ? -24.165 -13.800 -2.651 1.00 42.91 351 THR A C 1
ATOM 2736 O O . THR A 1 351 ? -23.868 -14.551 -1.694 1.00 42.91 351 THR A O 1
#